Protein AF-A0AA95GDH6-F1 (afdb_monomer_lite)

InterPro domains:
  IPR011646 KAP family P-loop domain [PF07693] (97-298)
  IPR052754 NTPase KAP P-loop domain-containing protein [PTHR22674] (112-296)

Structure (mmCIF, N/CA/C/O backbone):
data_AF-A0AA95GDH6-F1
#
_entry.id   AF-A0AA95GDH6-F1
#
loop_
_atom_site.group_PDB
_atom_site.id
_atom_site.type_symbol
_atom_site.label_atom_id
_atom_site.label_alt_id
_atom_site.label_comp_id
_atom_site.label_asym_id
_atom_site.label_entity_id
_atom_site.label_seq_id
_atom_site.pdbx_PDB_ins_code
_atom_site.Cartn_x
_atom_site.Cartn_y
_atom_site.Cartn_z
_atom_site.oc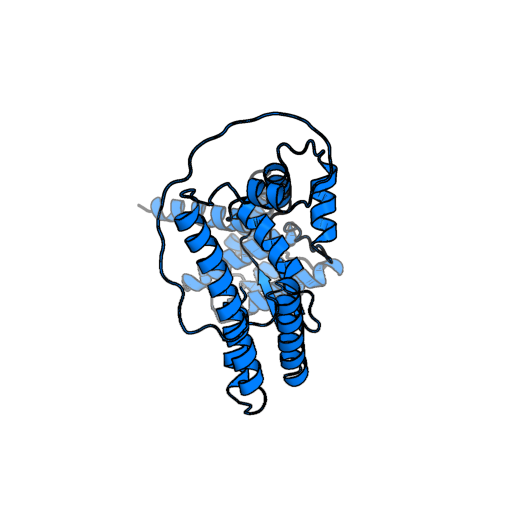cupancy
_atom_site.B_iso_or_equiv
_atom_site.auth_seq_id
_atom_site.auth_comp_id
_atom_site.auth_asym_id
_atom_site.auth_atom_id
_atom_site.pdbx_PDB_model_num
ATOM 1 N N . MET A 1 1 ? 8.049 -11.184 -15.750 1.00 60.44 1 MET A N 1
ATOM 2 C CA . MET A 1 1 ? 7.656 -9.855 -16.271 1.00 60.44 1 MET A CA 1
ATOM 3 C C . MET A 1 1 ? 7.180 -9.946 -17.717 1.00 60.44 1 MET A C 1
ATOM 5 O O . MET A 1 1 ? 5.977 -10.006 -17.902 1.00 60.44 1 MET A O 1
ATOM 9 N N . LEU A 1 2 ? 8.062 -10.060 -18.724 1.00 66.50 2 LEU A N 1
ATOM 10 C CA . LEU A 1 2 ? 7.659 -10.073 -20.148 1.00 66.50 2 LEU A CA 1
ATOM 11 C C . LEU A 1 2 ? 6.633 -11.162 -20.507 1.00 66.50 2 LEU A C 1
ATOM 13 O O . LEU A 1 2 ? 5.705 -10.895 -21.256 1.00 66.50 2 LEU A O 1
ATOM 17 N N . GLN A 1 3 ? 6.764 -12.360 -19.933 1.00 65.88 3 GLN A N 1
ATOM 18 C CA . GLN A 1 3 ? 5.794 -13.438 -20.145 1.00 65.88 3 GLN A CA 1
ATOM 19 C C . GLN A 1 3 ? 4.429 -13.133 -19.518 1.00 65.88 3 GLN A C 1
ATOM 21 O O . GLN A 1 3 ? 3.424 -13.340 -20.168 1.00 65.88 3 GLN A O 1
ATOM 26 N N . ILE A 1 4 ? 4.392 -12.567 -18.308 1.00 72.69 4 ILE A N 1
ATOM 27 C CA . ILE A 1 4 ? 3.134 -12.192 -17.635 1.00 72.69 4 ILE A CA 1
ATOM 28 C C . ILE A 1 4 ? 2.381 -11.151 -18.472 1.00 72.69 4 ILE A C 1
ATOM 30 O O . ILE A 1 4 ? 1.175 -11.256 -18.655 1.00 72.69 4 ILE A O 1
ATOM 34 N N . VAL A 1 5 ? 3.107 -10.170 -19.017 1.00 72.06 5 VAL A N 1
ATOM 35 C CA . VAL A 1 5 ? 2.538 -9.169 -19.930 1.00 72.06 5 VAL A CA 1
ATOM 36 C C . VAL A 1 5 ? 2.040 -9.830 -21.216 1.00 72.06 5 VAL A C 1
ATOM 38 O O . VAL A 1 5 ? 0.939 -9.531 -21.662 1.00 72.06 5 VAL A O 1
ATOM 41 N N . GLY A 1 6 ? 2.823 -10.745 -21.794 1.00 71.12 6 GLY A N 1
ATOM 42 C CA . GLY A 1 6 ? 2.426 -11.503 -22.980 1.00 71.12 6 GLY A CA 1
ATOM 43 C C . GLY A 1 6 ? 1.163 -12.339 -22.758 1.00 71.12 6 GLY A C 1
ATOM 44 O O . GLY A 1 6 ? 0.243 -12.262 -23.563 1.00 71.12 6 GLY A O 1
ATOM 45 N N . ASP A 1 7 ? 1.093 -13.083 -21.656 1.00 73.75 7 ASP A N 1
ATOM 46 C CA . ASP A 1 7 ? -0.035 -13.948 -21.298 1.00 73.75 7 ASP A CA 1
ATOM 47 C C . ASP A 1 7 ? -1.316 -13.131 -21.065 1.00 73.75 7 ASP A C 1
ATOM 49 O O . ASP A 1 7 ? -2.386 -13.497 -21.549 1.00 73.75 7 ASP A O 1
ATOM 53 N N . GLU A 1 8 ? -1.209 -11.984 -20.389 1.00 76.19 8 GLU A N 1
ATOM 54 C CA . GLU A 1 8 ? -2.353 -11.098 -20.151 1.00 76.19 8 GLU A CA 1
ATOM 55 C C . GLU A 1 8 ? -2.856 -10.448 -21.449 1.00 76.19 8 GLU A C 1
ATOM 57 O O . GLU A 1 8 ? -4.061 -10.337 -21.669 1.00 76.19 8 GLU A O 1
ATOM 62 N N . ILE A 1 9 ? -1.949 -10.071 -22.354 1.00 73.44 9 ILE A N 1
ATOM 63 C CA . ILE A 1 9 ? -2.319 -9.532 -23.669 1.00 73.44 9 ILE A CA 1
ATOM 64 C C . ILE A 1 9 ? -2.988 -10.602 -24.533 1.00 73.44 9 ILE A C 1
ATOM 66 O O . ILE A 1 9 ? -3.980 -10.300 -25.193 1.00 73.44 9 ILE A O 1
ATOM 70 N N . VAL A 1 10 ? -2.493 -11.844 -24.512 1.00 71.81 10 VAL A N 1
ATOM 71 C CA . VAL A 1 10 ? -3.132 -12.981 -25.199 1.00 71.81 10 VAL A CA 1
ATOM 72 C C . VAL A 1 10 ? -4.556 -13.172 -24.681 1.00 71.81 10 VAL A C 1
ATOM 74 O O . VAL A 1 10 ? -5.485 -13.216 -25.482 1.00 71.81 10 VAL A O 1
ATOM 77 N N . ARG A 1 11 ? -4.745 -13.176 -23.354 1.00 76.25 11 ARG A N 1
ATOM 78 C CA . ARG A 1 11 ? -6.068 -13.300 -22.724 1.00 76.25 11 ARG A CA 1
ATOM 79 C C . ARG A 1 11 ? -7.052 -12.227 -23.195 1.00 76.25 11 ARG A C 1
ATOM 81 O O . ARG A 1 11 ? -8.226 -12.515 -23.391 1.00 76.25 11 ARG A O 1
ATOM 88 N N . LEU A 1 12 ? -6.585 -10.992 -23.379 1.00 69.44 12 LEU A N 1
ATOM 89 C CA . LEU A 1 12 ? -7.402 -9.870 -23.862 1.00 69.44 12 LEU A CA 1
ATOM 90 C C . LEU A 1 12 ? -7.645 -9.896 -25.383 1.00 69.44 12 LEU A C 1
ATOM 92 O O . LEU A 1 12 ? -8.456 -9.124 -25.889 1.00 69.44 12 LEU A O 1
ATOM 96 N N . THR A 1 13 ? -6.936 -10.756 -26.115 1.00 67.81 13 THR A N 1
ATOM 97 C CA . THR A 1 13 ? -6.914 -10.795 -27.584 1.00 67.81 13 THR A CA 1
ATOM 98 C C . THR A 1 13 ? -7.773 -11.918 -28.179 1.00 67.81 13 THR A C 1
ATOM 100 O O . THR A 1 13 ? -8.071 -11.870 -29.375 1.00 67.81 13 THR A O 1
ATOM 103 N N . ASP A 1 14 ? -8.247 -12.875 -27.373 1.00 61.09 14 ASP A N 1
ATOM 104 C CA . ASP A 1 14 ? -9.056 -14.028 -27.824 1.00 61.09 14 ASP A CA 1
ATOM 105 C C . ASP A 1 14 ? -10.370 -13.652 -28.554 1.00 61.09 14 ASP A C 1
ATOM 107 O O . ASP A 1 14 ? -11.009 -14.504 -29.171 1.00 61.09 14 ASP A O 1
ATOM 111 N N . GLU A 1 15 ? -10.748 -12.370 -28.582 1.00 58.09 15 GLU A N 1
ATOM 112 C CA . GLU A 1 15 ? -11.927 -11.855 -29.288 1.00 58.09 15 GLU A CA 1
ATOM 113 C C . GLU A 1 15 ? -11.626 -11.212 -30.668 1.00 58.09 15 GLU A C 1
ATOM 115 O O . GLU A 1 15 ? -12.559 -10.974 -31.436 1.00 58.09 15 GLU A O 1
ATOM 120 N N . ASN A 1 16 ? -10.357 -10.967 -31.052 1.00 60.44 16 ASN A N 1
ATOM 121 C CA . ASN A 1 16 ? -10.001 -10.222 -32.278 1.00 60.44 16 ASN A CA 1
ATOM 122 C C . ASN A 1 16 ? -8.958 -10.924 -33.182 1.00 60.44 16 ASN A C 1
ATOM 124 O O . ASN A 1 16 ? -7.763 -10.987 -32.885 1.00 60.44 16 ASN A O 1
ATOM 128 N N . LYS A 1 17 ? -9.392 -11.354 -34.380 1.00 60.19 17 LYS A N 1
ATOM 129 C CA . LYS A 1 17 ? -8.557 -12.045 -35.394 1.00 60.19 17 LYS A CA 1
ATOM 130 C C . LYS A 1 17 ? -7.399 -11.215 -35.972 1.00 60.19 17 LYS A C 1
ATOM 132 O O . LYS A 1 17 ? -6.447 -11.785 -36.478 1.00 60.19 17 LYS A O 1
ATOM 137 N N . THR A 1 18 ? -7.465 -9.887 -35.921 1.00 64.06 18 THR A N 1
ATOM 138 C CA . THR A 1 18 ? -6.400 -9.010 -36.453 1.00 64.06 18 THR A CA 1
ATOM 139 C C . THR A 1 18 ? -5.238 -8.839 -35.467 1.00 64.06 18 THR A C 1
ATOM 141 O O . THR A 1 18 ? -4.113 -8.549 -35.859 1.00 64.06 18 THR A O 1
ATOM 144 N N . ILE A 1 19 ? -5.509 -9.018 -34.171 1.00 66.44 19 ILE A N 1
ATOM 145 C CA . ILE A 1 19 ? -4.556 -8.766 -33.080 1.00 66.44 19 ILE A CA 1
ATOM 146 C C . ILE A 1 19 ? -3.786 -10.052 -32.742 1.00 66.44 19 ILE A C 1
ATOM 148 O O . ILE A 1 19 ? -2.626 -10.000 -32.337 1.00 66.44 19 ILE A O 1
ATOM 152 N N . THR A 1 20 ? -4.386 -11.214 -33.004 1.00 65.31 20 THR A N 1
ATOM 153 C CA . THR A 1 20 ? -3.771 -12.540 -32.828 1.00 65.31 20 THR A CA 1
ATOM 154 C C . THR A 1 20 ? -2.470 -12.704 -33.622 1.00 65.31 20 THR A C 1
ATOM 156 O O . THR A 1 20 ? -1.498 -13.223 -33.071 1.00 65.31 20 THR A O 1
ATOM 159 N N . ASP A 1 21 ? -2.388 -12.180 -34.850 1.00 71.75 21 ASP A N 1
ATOM 160 C CA . ASP A 1 21 ? -1.155 -12.218 -35.652 1.00 71.75 21 ASP A CA 1
ATOM 161 C C . ASP A 1 21 ? -0.018 -11.418 -34.993 1.00 71.75 21 ASP A C 1
ATOM 163 O O . ASP A 1 21 ? 1.095 -11.927 -34.832 1.00 71.75 21 ASP A O 1
ATOM 167 N N . LYS A 1 22 ? -0.302 -10.203 -34.507 1.00 70.50 22 LYS A N 1
ATOM 168 C CA . LYS A 1 22 ? 0.682 -9.361 -33.801 1.00 70.50 22 LYS A CA 1
ATOM 169 C C . LYS A 1 22 ? 1.111 -9.954 -32.464 1.00 70.50 22 LYS A C 1
ATOM 171 O O . LYS A 1 22 ? 2.281 -9.881 -32.092 1.00 70.50 22 LYS A O 1
ATOM 176 N N . VAL A 1 23 ? 0.176 -10.570 -31.747 1.00 71.50 23 VAL A N 1
ATOM 177 C CA . VAL A 1 23 ? 0.454 -11.260 -30.484 1.00 71.50 23 VAL A CA 1
ATOM 178 C C . VAL A 1 23 ? 1.332 -12.491 -30.711 1.00 71.50 23 VAL A C 1
ATOM 180 O O . VAL A 1 23 ? 2.263 -12.723 -29.939 1.00 71.50 23 VAL A O 1
ATOM 183 N N . SER A 1 24 ? 1.117 -13.235 -31.801 1.00 69.81 24 SER A N 1
ATOM 184 C CA . SER A 1 24 ? 1.984 -14.356 -32.183 1.00 69.81 24 SER A CA 1
ATOM 185 C C . SER A 1 24 ? 3.415 -13.898 -32.499 1.00 69.81 24 SER A C 1
ATOM 187 O O . SER A 1 24 ? 4.390 -14.529 -32.076 1.00 69.81 24 SER A O 1
ATOM 189 N N . GLU A 1 25 ? 3.561 -12.749 -33.167 1.00 74.69 25 GLU A N 1
ATOM 190 C CA . GLU A 1 25 ? 4.860 -12.149 -33.456 1.00 74.69 25 GLU A CA 1
ATOM 191 C C . GLU A 1 25 ? 5.571 -11.693 -32.174 1.00 74.69 25 GLU A C 1
ATOM 193 O O . GLU A 1 25 ? 6.770 -11.943 -32.004 1.00 74.69 25 GLU A O 1
ATOM 198 N N . LEU A 1 26 ? 4.830 -11.091 -31.241 1.00 73.38 26 LEU A N 1
ATOM 199 C CA . LEU A 1 26 ? 5.333 -10.697 -29.929 1.00 73.38 26 LEU A CA 1
ATOM 200 C C . LEU A 1 26 ? 5.827 -11.916 -29.130 1.00 73.38 26 LEU A C 1
ATOM 202 O O . LEU A 1 26 ? 6.940 -11.896 -28.600 1.00 73.38 26 LEU A O 1
ATOM 206 N N . TRP A 1 27 ? 5.067 -13.014 -29.121 1.00 70.06 27 TRP A N 1
ATOM 207 C CA . TRP A 1 27 ? 5.456 -14.273 -28.473 1.00 70.06 27 TRP A CA 1
ATOM 208 C C . TRP A 1 27 ? 6.710 -14.897 -29.095 1.00 70.06 27 TRP A C 1
ATOM 210 O O . TRP A 1 27 ? 7.609 -15.348 -28.378 1.00 70.06 27 TRP A O 1
ATOM 220 N N . ARG A 1 28 ? 6.824 -14.874 -30.430 1.00 71.38 28 ARG A N 1
ATOM 221 C CA . ARG A 1 28 ? 8.021 -15.344 -31.144 1.00 71.38 28 ARG A CA 1
ATOM 222 C C . ARG A 1 28 ? 9.260 -14.550 -30.732 1.00 71.38 28 ARG A C 1
ATOM 224 O O . ARG A 1 28 ? 10.318 -15.139 -30.518 1.00 71.38 28 ARG A O 1
ATOM 231 N N . ARG A 1 29 ? 9.129 -13.230 -30.577 1.00 70.75 29 ARG A N 1
ATOM 232 C CA . ARG A 1 29 ? 10.222 -12.342 -30.150 1.00 70.75 29 ARG A CA 1
ATOM 233 C C . ARG A 1 29 ? 10.602 -12.559 -28.682 1.00 70.75 29 ARG A C 1
ATOM 235 O O . ARG A 1 29 ? 11.792 -12.604 -28.382 1.00 70.75 29 ARG A O 1
ATOM 242 N N . ILE A 1 30 ? 9.633 -12.778 -27.789 1.00 70.38 30 ILE A N 1
ATOM 243 C CA . ILE A 1 30 ? 9.903 -13.143 -26.385 1.00 70.38 30 ILE A CA 1
ATOM 244 C C . ILE A 1 30 ? 10.675 -14.467 -26.310 1.00 70.38 30 ILE A C 1
ATOM 246 O O . ILE A 1 30 ? 11.677 -14.555 -25.598 1.00 70.38 30 ILE A O 1
ATOM 250 N N . ASN A 1 31 ? 10.248 -15.484 -27.065 1.00 63.84 31 ASN A N 1
ATOM 251 C CA . ASN A 1 31 ? 10.937 -16.774 -27.102 1.00 63.84 31 ASN A CA 1
ATOM 252 C C . ASN A 1 31 ? 12.337 -16.667 -27.715 1.00 63.84 31 ASN A C 1
ATOM 254 O O . ASN A 1 31 ? 13.261 -17.281 -27.191 1.00 63.84 31 ASN A O 1
ATOM 258 N N . LEU A 1 32 ? 12.529 -15.858 -28.762 1.00 69.62 32 LEU A N 1
ATOM 259 C CA . LEU A 1 32 ? 13.852 -15.613 -29.344 1.00 69.62 32 LEU A CA 1
ATOM 260 C C . LEU A 1 32 ? 14.802 -14.948 -28.338 1.00 69.62 32 LEU A C 1
ATOM 262 O O . LEU A 1 32 ? 15.929 -15.405 -28.172 1.00 69.62 32 LEU A O 1
ATOM 266 N N . LEU A 1 33 ? 14.341 -13.908 -27.633 1.00 64.12 33 LEU A N 1
ATOM 267 C CA . LEU A 1 33 ? 15.130 -13.230 -26.599 1.00 64.12 33 LEU A CA 1
ATOM 268 C C . LEU A 1 33 ? 15.503 -14.183 -25.458 1.00 64.12 33 LEU A C 1
ATOM 270 O O . LEU A 1 33 ? 16.634 -14.159 -24.981 1.00 64.12 33 LEU A O 1
ATOM 274 N N . ARG A 1 34 ? 14.583 -15.066 -25.058 1.00 59.12 34 ARG A N 1
ATOM 275 C CA . ARG A 1 34 ? 14.831 -16.085 -24.033 1.00 59.12 34 ARG A CA 1
ATOM 276 C C . ARG A 1 34 ? 15.837 -17.133 -24.494 1.00 59.12 34 ARG A C 1
ATOM 278 O O . ARG A 1 34 ? 16.734 -17.476 -23.733 1.00 59.12 34 ARG A O 1
ATOM 285 N N . VAL A 1 35 ? 15.685 -17.645 -25.715 1.00 61.62 35 VAL A N 1
ATOM 286 C CA . VAL A 1 35 ? 16.632 -18.607 -26.287 1.00 61.62 35 VAL A CA 1
ATOM 287 C C . VAL A 1 35 ? 18.006 -17.969 -26.383 1.00 61.62 35 VAL A C 1
ATOM 289 O O . VAL A 1 35 ? 18.956 -18.615 -25.984 1.00 61.62 35 VAL A O 1
ATOM 292 N N . ALA A 1 36 ? 18.116 -16.702 -26.787 1.00 60.25 36 ALA A N 1
ATOM 293 C CA . ALA A 1 36 ? 19.386 -15.984 -26.811 1.00 60.25 36 ALA A CA 1
ATOM 294 C C . ALA A 1 36 ? 20.003 -15.780 -25.415 1.00 60.25 36 ALA A C 1
ATOM 296 O O . ALA A 1 36 ? 21.215 -15.900 -25.266 1.00 60.25 36 ALA A O 1
ATOM 297 N N . GLN A 1 37 ? 19.196 -15.498 -24.387 1.00 54.25 37 GLN A N 1
ATOM 298 C CA . GLN A 1 37 ? 19.669 -15.401 -23.000 1.00 54.25 37 GLN A CA 1
ATOM 299 C C . GLN A 1 37 ? 20.163 -16.755 -22.479 1.00 54.25 37 GLN A C 1
ATOM 301 O O . GLN A 1 37 ? 21.287 -16.857 -21.999 1.00 54.25 37 GLN A O 1
ATOM 306 N N . LEU A 1 38 ? 19.361 -17.809 -22.655 1.00 53.12 38 LEU A N 1
ATOM 307 C CA . LEU A 1 38 ? 19.694 -19.165 -22.218 1.00 53.12 38 LEU A CA 1
ATOM 308 C C . LEU A 1 38 ? 20.851 -19.769 -23.021 1.00 53.12 38 LEU A C 1
ATOM 310 O O . LEU A 1 38 ? 21.699 -20.446 -22.452 1.00 53.12 38 LEU A O 1
ATOM 314 N N . SER A 1 39 ? 20.916 -19.525 -24.332 1.00 50.38 39 SER A N 1
ATOM 315 C CA . SER A 1 39 ? 22.015 -19.980 -25.186 1.00 50.38 39 SER A CA 1
ATOM 316 C C . SER A 1 39 ? 23.272 -19.157 -24.954 1.00 50.38 39 SER A C 1
ATOM 318 O O . SER A 1 39 ? 24.359 -19.703 -25.057 1.00 50.38 39 SER A O 1
ATOM 320 N N . GLY A 1 40 ? 23.141 -17.869 -24.630 1.00 47.50 40 GLY A N 1
ATOM 321 C CA . GLY A 1 40 ? 24.255 -17.023 -24.220 1.00 47.50 40 GLY A CA 1
ATOM 322 C C . GLY A 1 40 ? 24.884 -17.544 -22.935 1.00 47.50 40 GLY A C 1
ATOM 323 O O . GLY A 1 40 ? 26.075 -17.820 -22.918 1.00 47.50 40 GLY A O 1
ATOM 324 N N . GLU A 1 41 ? 24.086 -17.775 -21.894 1.00 40.59 41 GLU A N 1
ATOM 325 C CA . GLU A 1 41 ? 24.571 -18.295 -20.610 1.00 40.59 41 GLU A CA 1
ATOM 326 C C . GLU A 1 41 ? 25.106 -19.731 -20.723 1.00 40.59 41 GLU A C 1
ATOM 328 O O . GLU A 1 41 ? 26.212 -20.012 -20.265 1.00 40.59 41 GLU A O 1
ATOM 333 N N . ALA A 1 42 ? 24.388 -20.637 -21.396 1.00 40.78 42 ALA A N 1
ATOM 334 C CA . ALA A 1 42 ? 24.803 -22.033 -21.521 1.00 40.78 42 ALA A CA 1
ATOM 335 C C . ALA A 1 42 ? 25.996 -22.222 -22.469 1.00 40.78 42 ALA A C 1
ATOM 337 O O . ALA A 1 42 ? 26.902 -22.987 -22.148 1.00 40.78 42 ALA A O 1
ATOM 338 N N . ALA A 1 43 ? 26.040 -21.528 -23.613 1.00 43.59 43 ALA A N 1
ATOM 339 C CA . ALA A 1 43 ? 27.186 -21.620 -24.512 1.00 43.59 43 ALA A CA 1
ATOM 340 C C . ALA A 1 43 ? 28.422 -20.985 -23.875 1.00 43.59 43 ALA A C 1
ATOM 342 O O . ALA A 1 43 ? 29.485 -21.574 -23.970 1.00 43.59 43 ALA A O 1
ATOM 343 N N . LEU A 1 44 ? 28.308 -19.860 -23.160 1.00 38.28 44 LEU A N 1
ATOM 344 C CA . LEU A 1 44 ? 29.453 -19.293 -22.443 1.00 38.28 44 LEU A CA 1
ATOM 345 C C . LEU A 1 44 ? 29.931 -20.198 -21.302 1.00 38.28 44 LEU A C 1
ATOM 347 O O . LEU A 1 44 ? 31.134 -20.369 -21.156 1.00 38.28 44 LEU A O 1
ATOM 351 N N . THR A 1 45 ? 29.054 -20.832 -20.521 1.00 42.16 45 THR A N 1
ATOM 352 C CA . THR A 1 45 ? 29.495 -21.756 -19.458 1.00 42.16 45 THR A CA 1
ATOM 353 C C . THR A 1 45 ? 30.073 -23.061 -20.012 1.00 42.16 45 THR A C 1
ATOM 355 O O . THR A 1 45 ? 31.030 -23.580 -19.446 1.00 42.16 45 THR A O 1
ATOM 358 N N . LEU A 1 46 ? 29.567 -23.564 -21.143 1.00 43.34 46 LEU A N 1
ATOM 359 C CA . LEU A 1 46 ? 30.122 -24.749 -21.806 1.00 43.34 46 LEU A CA 1
ATOM 360 C C . LEU A 1 46 ? 31.423 -24.454 -22.566 1.00 43.34 46 LEU A C 1
ATOM 362 O O . LEU A 1 46 ? 32.285 -25.324 -22.626 1.00 43.34 46 LEU A O 1
ATOM 366 N N . THR A 1 47 ? 31.589 -23.252 -23.129 1.00 46.25 47 THR A N 1
ATOM 367 C CA . THR A 1 47 ? 32.799 -22.880 -23.884 1.00 46.25 47 THR A CA 1
ATOM 368 C C . THR A 1 47 ? 33.902 -22.315 -22.994 1.00 46.25 47 THR A C 1
ATOM 370 O O . THR A 1 47 ? 35.072 -22.466 -23.327 1.00 46.25 47 THR A O 1
ATOM 373 N N . THR A 1 48 ? 33.560 -21.682 -21.865 1.00 48.41 48 THR A N 1
ATOM 374 C CA . THR A 1 48 ? 34.543 -21.045 -20.966 1.00 48.41 48 THR A CA 1
ATOM 375 C C . THR A 1 48 ? 34.707 -21.756 -19.625 1.00 48.41 48 THR A C 1
ATOM 377 O O . THR A 1 48 ? 35.662 -21.478 -18.909 1.00 48.41 48 THR A O 1
ATOM 380 N N . GLY A 1 49 ? 33.817 -22.687 -19.266 1.00 37.34 49 GLY A N 1
ATOM 381 C CA . GLY A 1 49 ? 33.898 -23.453 -18.017 1.00 37.34 49 GLY A CA 1
ATOM 382 C C . GLY A 1 49 ? 33.584 -22.655 -16.746 1.00 37.34 49 GLY A C 1
ATOM 383 O O . GLY A 1 49 ? 33.684 -23.205 -15.650 1.00 37.34 49 GLY A O 1
ATOM 384 N N . ILE A 1 50 ? 33.195 -21.377 -16.856 1.00 41.56 50 ILE A N 1
ATOM 385 C CA . ILE A 1 50 ? 32.966 -20.506 -15.699 1.00 41.56 50 ILE A CA 1
ATOM 386 C C . ILE A 1 50 ? 31.457 -20.303 -15.456 1.00 41.56 50 ILE A C 1
ATOM 388 O O . ILE A 1 50 ? 30.732 -19.906 -16.377 1.00 41.56 50 ILE A O 1
ATOM 392 N N . PRO A 1 51 ? 30.947 -20.542 -14.230 1.00 36.25 51 PRO A N 1
ATOM 393 C CA . PRO A 1 51 ? 29.557 -20.268 -13.895 1.00 36.25 51 PRO A CA 1
ATOM 394 C C . PRO A 1 51 ? 29.372 -18.753 -13.757 1.00 36.25 51 PRO A C 1
ATOM 396 O O . PRO A 1 51 ? 29.939 -18.114 -12.867 1.00 36.25 51 PRO A O 1
ATOM 399 N N . ILE A 1 52 ? 28.573 -18.153 -14.639 1.00 44.84 52 ILE A N 1
ATOM 400 C CA . ILE A 1 52 ? 28.306 -16.708 -14.644 1.00 44.84 52 ILE A CA 1
ATOM 401 C C . ILE A 1 52 ? 27.238 -16.399 -13.581 1.00 44.84 52 ILE A C 1
ATOM 403 O O . ILE A 1 52 ? 26.104 -16.053 -13.872 1.00 44.84 52 ILE A O 1
ATOM 407 N N . GLY A 1 53 ? 27.616 -16.560 -12.312 1.00 44.00 53 GLY A N 1
ATOM 408 C CA . GLY A 1 53 ? 26.876 -16.077 -11.138 1.00 44.00 53 GLY A CA 1
ATOM 409 C C . GLY A 1 53 ? 27.529 -14.859 -10.473 1.00 44.00 53 GLY A C 1
ATOM 410 O O . GLY A 1 53 ? 27.010 -14.318 -9.505 1.00 44.00 53 GLY A O 1
ATOM 411 N N . SER A 1 54 ? 28.676 -14.408 -10.981 1.00 36.84 54 SER A N 1
ATOM 412 C CA . SER A 1 54 ? 29.451 -13.288 -10.422 1.00 36.84 54 SER A CA 1
ATOM 413 C C . SER A 1 54 ? 30.236 -12.500 -11.487 1.00 36.84 54 SER A C 1
ATOM 415 O O . SER A 1 54 ? 31.014 -11.605 -11.159 1.00 36.84 54 SER A O 1
ATOM 417 N N . LEU A 1 55 ? 30.011 -12.792 -12.777 1.00 40.31 55 LEU A N 1
ATOM 418 C CA . LEU A 1 55 ? 30.871 -12.384 -13.903 1.00 40.31 55 LEU A CA 1
ATOM 419 C C . LEU A 1 55 ? 30.203 -11.459 -14.932 1.00 40.31 55 LEU A C 1
ATOM 421 O O . LEU A 1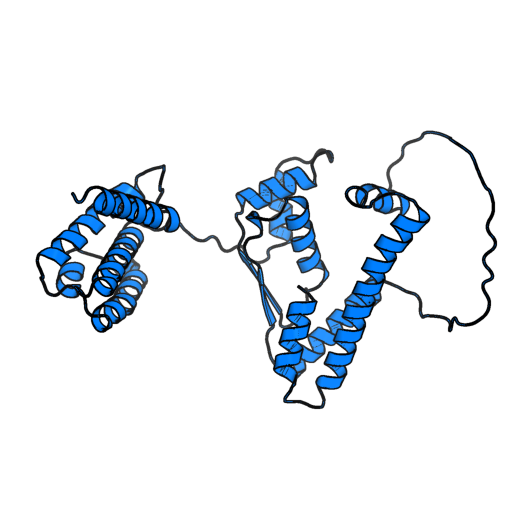 55 ? 30.795 -11.159 -15.966 1.00 40.31 55 LEU A O 1
ATOM 425 N N . GLY A 1 56 ? 29.034 -10.886 -14.626 1.00 40.91 56 GLY A N 1
ATOM 426 C CA . GLY A 1 56 ? 28.538 -9.720 -15.376 1.00 40.91 56 GLY A CA 1
ATOM 427 C C . GLY A 1 56 ? 29.536 -8.545 -15.365 1.00 40.91 56 GLY A C 1
ATOM 428 O O . GLY A 1 56 ? 29.555 -7.722 -16.276 1.00 40.91 56 GLY A O 1
ATOM 429 N N . LYS A 1 57 ? 30.441 -8.509 -14.374 1.00 38.41 57 LYS A N 1
ATOM 430 C CA . LYS A 1 57 ? 31.493 -7.491 -14.241 1.00 38.41 57 LYS A CA 1
ATOM 431 C C . LYS A 1 57 ? 32.686 -7.683 -15.191 1.00 38.41 57 LYS A C 1
ATOM 433 O O . LYS A 1 57 ? 33.379 -6.709 -15.467 1.00 38.41 57 LYS A O 1
ATOM 438 N N . THR A 1 58 ? 32.945 -8.886 -15.708 1.00 36.75 58 THR A N 1
ATOM 439 C CA . THR A 1 58 ? 34.121 -9.154 -16.565 1.00 36.75 58 THR A CA 1
ATOM 440 C C . THR A 1 58 ? 33.788 -9.142 -18.054 1.00 36.75 58 THR A C 1
ATOM 442 O O . THR A 1 58 ? 34.591 -8.649 -18.841 1.00 36.75 58 THR A O 1
ATOM 445 N N . VAL A 1 59 ? 32.584 -9.560 -18.456 1.00 39.91 59 VAL A N 1
ATOM 446 C CA . VAL A 1 59 ? 32.146 -9.478 -19.865 1.00 39.91 59 VAL A CA 1
ATOM 447 C C . VAL A 1 59 ? 31.952 -8.020 -20.307 1.00 39.91 59 VAL A C 1
ATOM 449 O O . VAL A 1 59 ? 32.396 -7.647 -21.391 1.00 39.91 59 VAL A O 1
ATOM 452 N N . CYS A 1 60 ? 31.434 -7.148 -19.431 1.00 36.31 60 CYS A N 1
ATOM 453 C CA . CYS A 1 60 ? 31.429 -5.695 -19.666 1.00 36.31 60 CYS A CA 1
ATOM 454 C C . CYS A 1 60 ? 32.840 -5.099 -19.823 1.00 36.31 60 CYS A C 1
ATOM 456 O O . CYS A 1 60 ? 33.002 -4.065 -20.469 1.00 36.31 60 CYS A O 1
ATOM 458 N N . LYS A 1 61 ? 33.867 -5.750 -19.261 1.00 33.34 61 LYS A N 1
ATOM 459 C CA . LYS A 1 61 ? 35.267 -5.321 -19.364 1.00 33.34 61 LYS A CA 1
ATOM 460 C C . LYS A 1 61 ? 35.895 -5.715 -20.708 1.00 33.34 61 LYS A C 1
ATOM 462 O O . LYS A 1 61 ? 36.725 -4.976 -21.220 1.00 33.34 61 LYS A O 1
ATOM 467 N N . LEU A 1 62 ? 35.459 -6.829 -21.304 1.00 35.88 62 LEU A N 1
ATOM 468 C CA . LEU A 1 62 ? 35.899 -7.281 -22.633 1.00 35.88 62 LEU A CA 1
ATOM 469 C C . LEU A 1 62 ? 35.149 -6.597 -23.788 1.00 35.88 62 LEU A C 1
ATOM 471 O O . LEU A 1 62 ? 35.712 -6.440 -24.866 1.00 35.88 62 LEU A O 1
ATOM 475 N N . ALA A 1 63 ? 33.912 -6.138 -23.565 1.00 37.34 63 ALA A N 1
ATOM 476 C CA . ALA A 1 63 ? 33.104 -5.443 -24.574 1.00 37.34 63 ALA A CA 1
ATOM 477 C C . ALA A 1 63 ? 33.448 -3.944 -24.766 1.00 37.34 63 ALA A C 1
ATOM 479 O O . ALA A 1 63 ? 32.779 -3.259 -25.537 1.00 37.34 63 ALA A O 1
ATOM 480 N N . GLY A 1 64 ? 34.488 -3.422 -24.100 1.00 32.59 64 GLY A N 1
ATOM 481 C CA . GLY A 1 64 ? 35.068 -2.110 -24.426 1.00 32.59 64 GLY A CA 1
ATOM 482 C C . GLY A 1 64 ? 34.225 -0.879 -24.061 1.00 32.59 64 GLY A C 1
ATOM 483 O O . GLY A 1 64 ? 34.353 0.154 -24.710 1.00 32.59 64 GLY A O 1
ATOM 484 N N . TRP A 1 65 ? 33.371 -0.950 -23.033 1.00 31.33 65 TRP A N 1
ATOM 485 C CA . TRP A 1 65 ? 32.541 0.187 -22.584 1.00 31.33 65 TRP A CA 1
ATOM 486 C C . TRP A 1 65 ? 33.144 1.038 -21.449 1.00 31.33 65 TRP A C 1
ATOM 488 O O . TRP A 1 65 ? 32.484 1.946 -20.953 1.00 31.33 65 TRP A O 1
ATOM 498 N N . PHE A 1 66 ? 34.407 0.814 -21.072 1.00 25.41 66 PHE A N 1
ATOM 499 C CA . PHE A 1 66 ? 35.158 1.694 -20.170 1.00 25.41 66 PHE A CA 1
ATOM 500 C C . PHE A 1 66 ? 36.506 2.065 -20.794 1.00 25.41 66 PHE A C 1
ATOM 502 O O . PHE A 1 66 ? 37.407 1.236 -20.888 1.00 25.41 66 PHE A O 1
ATOM 509 N N . THR A 1 67 ? 36.653 3.321 -21.208 1.00 30.88 67 THR A N 1
ATOM 510 C CA . THR A 1 67 ? 37.957 3.931 -21.481 1.00 30.88 67 THR A CA 1
ATOM 511 C C . THR A 1 67 ? 38.532 4.454 -20.170 1.00 30.88 67 THR A C 1
ATOM 513 O O . THR A 1 67 ? 38.029 5.457 -19.675 1.00 30.88 67 THR A O 1
ATOM 516 N N . SER A 1 68 ? 39.556 3.786 -19.638 1.00 26.73 68 SER A N 1
ATOM 517 C CA . SER A 1 68 ? 40.590 4.370 -18.771 1.00 26.73 68 SER A CA 1
ATOM 518 C C . SER A 1 68 ? 41.799 3.433 -18.741 1.00 26.73 68 SER A C 1
ATOM 520 O O . SER A 1 68 ? 41.639 2.236 -18.506 1.00 26.73 68 SER A O 1
ATOM 522 N N . ASP A 1 69 ? 42.976 4.003 -19.003 1.00 31.66 69 ASP A N 1
ATOM 523 C CA . ASP A 1 69 ? 44.305 3.397 -18.885 1.00 31.66 69 ASP A CA 1
ATOM 524 C C . ASP A 1 69 ? 44.473 2.576 -17.596 1.00 31.66 69 ASP A C 1
ATOM 526 O O . ASP A 1 69 ? 44.226 3.101 -16.514 1.00 31.66 69 ASP A O 1
ATOM 530 N N . ASP A 1 70 ? 44.968 1.336 -17.704 1.00 24.88 70 ASP A N 1
ATOM 531 C CA . ASP A 1 70 ? 46.217 0.970 -17.022 1.00 24.88 70 ASP A CA 1
ATOM 532 C C . ASP A 1 70 ? 46.810 -0.368 -17.502 1.00 24.88 70 ASP A C 1
ATOM 534 O O . ASP A 1 70 ? 46.107 -1.290 -17.921 1.00 24.88 70 ASP A O 1
ATOM 538 N N . LYS A 1 71 ? 48.143 -0.449 -17.447 1.00 30.39 71 LYS A N 1
ATOM 539 C CA . LYS A 1 71 ? 48.993 -1.556 -17.918 1.00 30.39 71 LYS A CA 1
ATOM 540 C C . LYS A 1 71 ? 49.066 -2.731 -16.938 1.00 30.39 71 LYS A C 1
ATOM 542 O O . LYS A 1 71 ? 49.159 -2.523 -15.734 1.00 30.39 71 LYS A O 1
ATOM 547 N N . SER A 1 72 ? 49.218 -3.936 -17.503 1.00 22.78 72 SER A N 1
ATOM 548 C CA . SER A 1 72 ? 49.904 -5.168 -17.017 1.00 22.78 72 SER A CA 1
ATOM 549 C C . SER A 1 72 ? 49.057 -6.387 -17.416 1.00 22.78 72 SER A C 1
ATOM 551 O O . SER A 1 72 ? 47.841 -6.286 -17.456 1.00 22.78 72 SER A O 1
ATOM 553 N N . SER A 1 73 ? 49.536 -7.581 -17.747 1.00 24.41 73 SER A N 1
ATOM 554 C CA . SER A 1 73 ? 50.833 -8.195 -18.059 1.00 24.41 73 SER A CA 1
ATOM 555 C C . SER A 1 73 ? 50.496 -9.644 -18.478 1.00 24.41 73 SER A C 1
ATOM 557 O O . SER A 1 73 ? 49.520 -10.195 -17.975 1.00 24.41 73 SER A O 1
ATOM 559 N N . ASN A 1 74 ? 51.277 -10.217 -19.398 1.00 24.12 74 ASN A N 1
ATOM 560 C CA . ASN A 1 74 ? 51.205 -11.580 -19.958 1.00 24.12 74 ASN A CA 1
ATOM 561 C C . ASN A 1 74 ? 50.757 -12.712 -19.013 1.00 24.12 74 ASN A C 1
ATOM 563 O O . ASN A 1 74 ? 51.273 -12.801 -17.906 1.00 24.12 74 ASN A O 1
ATOM 567 N N . GLU A 1 75 ? 50.008 -13.680 -19.560 1.00 24.16 75 GLU A N 1
ATOM 568 C CA . GLU A 1 75 ? 50.321 -15.114 -19.432 1.00 24.16 75 GLU A CA 1
ATOM 569 C C . GLU A 1 75 ? 49.687 -15.931 -20.578 1.00 24.16 75 GLU A C 1
ATOM 571 O O . GLU A 1 75 ? 48.615 -15.608 -21.088 1.00 24.16 75 GLU A O 1
ATOM 576 N N . SER A 1 76 ? 50.445 -16.920 -21.044 1.00 23.47 76 SER A N 1
ATOM 577 C CA . SER A 1 76 ? 50.312 -17.718 -22.271 1.00 23.47 76 SER A CA 1
ATOM 578 C C . SER A 1 76 ? 49.699 -19.110 -22.029 1.00 23.47 76 SER A C 1
ATOM 580 O O . SER A 1 76 ? 49.508 -19.485 -20.879 1.00 23.47 76 SER A O 1
ATOM 582 N N . SER A 1 77 ? 49.563 -19.895 -23.117 1.00 23.97 77 SER A N 1
ATOM 583 C CA . SER A 1 77 ? 49.355 -21.368 -23.215 1.00 23.97 77 SER A CA 1
ATOM 584 C C . SER A 1 77 ? 47.914 -21.862 -22.973 1.00 23.97 77 SER A C 1
ATOM 586 O O . SER A 1 77 ? 47.250 -21.382 -22.068 1.00 23.97 77 SER A O 1
ATOM 588 N N . ASP A 1 78 ? 47.297 -22.765 -23.741 1.00 23.30 78 ASP A N 1
ATOM 589 C CA . ASP A 1 78 ? 47.737 -23.658 -24.816 1.00 23.30 78 ASP A CA 1
ATOM 590 C C . ASP A 1 78 ? 46.575 -23.914 -25.791 1.00 23.30 78 ASP A C 1
ATOM 592 O O . ASP A 1 78 ? 45.406 -23.992 -25.410 1.00 23.30 78 ASP A O 1
ATOM 596 N N . THR A 1 79 ? 46.921 -24.059 -27.065 1.00 28.62 79 THR A N 1
ATOM 597 C CA . THR A 1 79 ? 46.065 -24.570 -28.135 1.00 28.62 79 THR A CA 1
ATOM 598 C C . THR A 1 79 ? 46.186 -26.088 -28.186 1.00 28.62 79 THR A C 1
ATOM 600 O O . THR A 1 79 ? 47.282 -26.568 -28.463 1.00 28.62 79 THR A O 1
ATOM 603 N N . ASP A 1 80 ? 45.086 -26.832 -28.038 1.00 22.77 80 ASP A N 1
ATOM 604 C CA . ASP A 1 80 ? 44.989 -28.114 -28.738 1.00 22.77 80 ASP A CA 1
ATOM 605 C C . ASP A 1 80 ? 43.553 -28.549 -29.071 1.00 22.77 80 ASP A C 1
ATOM 607 O O . ASP A 1 80 ? 42.654 -28.530 -28.235 1.00 22.77 80 ASP A O 1
ATOM 611 N N . SER A 1 81 ? 43.411 -28.922 -30.346 1.00 26.16 81 SER A N 1
ATOM 612 C CA . SER A 1 81 ? 42.416 -29.765 -31.023 1.00 26.16 81 SER A CA 1
ATOM 613 C C . SER A 1 81 ? 40.939 -29.755 -30.588 1.00 26.16 81 SER A C 1
ATOM 615 O O . SER A 1 81 ? 40.603 -30.146 -29.477 1.00 26.16 81 SER A O 1
ATOM 617 N N . LEU A 1 82 ? 40.040 -29.511 -31.552 1.00 23.59 82 LEU A N 1
ATOM 618 C CA . LEU A 1 82 ? 39.055 -30.508 -32.019 1.00 23.59 82 LEU A CA 1
ATOM 619 C C . LEU A 1 82 ? 38.246 -29.935 -33.195 1.00 23.59 82 LEU A C 1
ATOM 621 O O . LEU A 1 82 ? 37.363 -29.093 -33.037 1.00 23.59 82 LEU A O 1
ATOM 625 N N . GLU A 1 83 ? 38.571 -30.413 -34.395 1.00 30.20 83 GLU A N 1
ATOM 626 C CA . GLU A 1 83 ? 37.792 -30.202 -35.612 1.00 30.20 83 GLU A CA 1
ATOM 627 C C . GLU A 1 83 ? 36.409 -30.851 -35.463 1.00 30.20 83 GLU A C 1
ATOM 629 O O . GLU A 1 83 ? 36.281 -32.074 -35.404 1.00 30.20 83 GLU A O 1
ATOM 634 N N . LEU A 1 84 ? 35.355 -30.036 -35.446 1.00 26.61 84 LEU A N 1
ATOM 635 C CA . LEU A 1 84 ? 33.985 -30.500 -35.641 1.00 26.61 84 LEU A CA 1
ATOM 636 C C . LEU A 1 84 ? 33.420 -29.842 -36.897 1.00 26.61 84 LEU A C 1
ATOM 638 O O . LEU A 1 84 ? 33.175 -28.639 -36.962 1.00 26.61 84 LEU A O 1
ATOM 642 N N . SER A 1 85 ? 33.280 -30.697 -37.907 1.00 29.31 85 SER A N 1
ATOM 643 C CA . SER A 1 85 ? 32.803 -30.430 -39.258 1.00 29.31 85 SER A CA 1
ATOM 644 C C . SER A 1 85 ? 31.549 -29.553 -39.277 1.00 29.31 85 SER A C 1
ATOM 646 O O . SER A 1 85 ? 30.458 -29.975 -38.900 1.00 29.31 85 SER A O 1
ATOM 648 N N . THR A 1 86 ? 31.701 -28.335 -39.787 1.00 34.44 86 THR A N 1
ATOM 649 C CA . THR A 1 86 ? 30.610 -27.447 -40.174 1.00 34.44 86 THR A CA 1
ATOM 650 C C . THR A 1 86 ? 30.263 -27.717 -41.632 1.00 34.44 86 THR A C 1
ATOM 652 O O . THR A 1 86 ? 30.975 -27.317 -42.548 1.00 34.44 86 THR A O 1
ATOM 655 N N . SER A 1 87 ? 29.164 -28.421 -41.892 1.00 33.53 87 SER A N 1
ATOM 656 C CA . SER A 1 87 ? 28.615 -28.500 -43.248 1.00 33.53 87 SER A CA 1
ATOM 657 C C . SER A 1 87 ? 27.114 -28.739 -43.224 1.00 33.53 87 SER A C 1
ATOM 659 O O . SER A 1 87 ? 26.645 -29.847 -42.999 1.00 33.53 87 SER A O 1
ATOM 661 N N . GLY A 1 88 ? 26.384 -27.666 -43.530 1.00 38.53 88 GLY A N 1
ATOM 662 C CA . GLY A 1 88 ? 25.036 -27.743 -44.080 1.00 38.53 88 GLY A CA 1
ATOM 663 C C . GLY A 1 88 ? 23.918 -27.458 -43.090 1.00 38.53 88 GLY A C 1
ATOM 664 O O . GLY A 1 88 ? 23.316 -28.395 -42.592 1.00 38.53 88 GLY A O 1
ATOM 665 N N . LEU A 1 89 ? 23.621 -26.168 -42.867 1.00 35.75 89 LEU A N 1
ATOM 666 C CA . LEU A 1 89 ? 22.272 -25.579 -42.705 1.00 35.75 89 LEU A CA 1
ATOM 667 C C . LEU A 1 89 ? 22.353 -24.251 -41.941 1.00 35.75 89 LEU A C 1
ATOM 669 O O . LEU A 1 89 ? 21.889 -24.141 -40.814 1.00 35.75 89 LEU A O 1
ATOM 673 N N . LEU A 1 90 ? 22.911 -23.210 -42.558 1.00 36.47 90 LEU A N 1
ATOM 674 C CA . LEU A 1 90 ? 22.734 -21.848 -42.055 1.00 36.47 90 LEU A CA 1
ATOM 675 C C . LEU A 1 90 ? 22.373 -20.938 -43.228 1.00 36.47 90 LEU A C 1
ATOM 677 O O . LEU A 1 90 ? 23.220 -20.544 -44.026 1.00 36.47 90 LEU A O 1
ATOM 681 N N . LYS A 1 91 ? 21.076 -20.624 -43.336 1.00 35.06 91 LYS A N 1
ATOM 682 C CA . LYS A 1 91 ? 20.628 -19.400 -44.010 1.00 35.06 91 LYS A CA 1
ATOM 683 C C . LYS A 1 91 ? 21.307 -18.215 -43.306 1.00 35.06 91 LYS A C 1
ATOM 685 O O . LYS A 1 91 ? 21.388 -18.245 -42.077 1.00 35.06 91 LYS A O 1
ATOM 690 N N . PRO A 1 92 ? 21.771 -17.187 -44.034 1.00 36.53 92 PRO A N 1
ATOM 691 C CA . PRO A 1 92 ? 22.397 -16.028 -43.416 1.00 36.53 92 PRO A CA 1
ATOM 692 C C . PRO A 1 92 ? 21.340 -15.306 -42.573 1.00 36.53 92 PRO A C 1
ATOM 694 O O . PRO A 1 92 ? 20.391 -14.736 -43.105 1.00 36.53 92 PRO A O 1
ATOM 697 N N . SER A 1 93 ? 21.462 -15.417 -41.251 1.00 38.56 93 SER A N 1
ATOM 698 C CA . SER A 1 93 ? 20.634 -14.682 -40.300 1.00 38.56 93 SER A CA 1
ATOM 699 C C . SER A 1 93 ? 21.002 -13.206 -40.378 1.00 38.56 93 SER A C 1
ATOM 701 O O . SER A 1 93 ? 22.183 -12.859 -40.353 1.00 38.56 93 SER A O 1
ATOM 703 N N . GLU A 1 94 ? 19.984 -12.353 -40.452 1.00 44.31 94 GLU A N 1
ATOM 704 C CA . GLU A 1 94 ? 20.076 -10.901 -40.294 1.00 44.31 94 GLU A CA 1
ATOM 705 C C . GLU A 1 94 ? 20.971 -10.523 -39.097 1.00 44.31 94 GLU A C 1
ATOM 707 O O . GLU A 1 94 ? 21.033 -11.282 -38.119 1.00 44.31 94 GLU A O 1
ATOM 712 N N . PRO A 1 95 ? 21.679 -9.376 -39.151 1.00 42.59 95 PRO A N 1
ATOM 713 C CA . PRO A 1 95 ? 22.618 -8.982 -38.109 1.00 42.59 95 PRO A CA 1
ATOM 714 C C . PRO A 1 95 ? 21.900 -8.923 -36.760 1.00 42.59 95 PRO A C 1
ATOM 716 O O . PRO A 1 95 ? 21.002 -8.109 -36.536 1.00 42.59 95 PRO A O 1
ATOM 719 N N . PHE A 1 96 ? 22.298 -9.820 -35.860 1.00 46.50 96 PHE A N 1
ATOM 720 C CA . PHE A 1 96 ? 21.717 -9.991 -34.537 1.00 46.50 96 PHE A CA 1
ATOM 721 C C . PHE A 1 96 ? 22.072 -8.791 -33.647 1.00 46.50 96 PHE A C 1
ATOM 723 O O . PHE A 1 96 ? 23.034 -8.809 -32.884 1.00 46.50 96 PHE A O 1
ATOM 730 N N . SER A 1 97 ? 21.316 -7.703 -33.781 1.00 60.47 97 SER A N 1
ATOM 731 C CA . SER A 1 97 ? 21.433 -6.527 -32.922 1.00 60.47 97 SER A CA 1
ATOM 732 C C . SER A 1 97 ? 20.378 -6.602 -31.822 1.00 60.47 97 SER A C 1
ATOM 734 O O . SER A 1 97 ? 19.173 -6.525 -32.084 1.00 60.47 97 SER A O 1
ATOM 736 N N . MET A 1 98 ? 20.827 -6.768 -30.577 1.00 62.88 98 MET A N 1
ATOM 737 C CA . MET A 1 98 ? 19.953 -6.804 -29.398 1.00 62.88 98 MET A CA 1
ATOM 738 C C . MET A 1 98 ? 19.127 -5.514 -29.228 1.00 62.88 98 MET A C 1
ATOM 740 O O . MET A 1 98 ? 17.920 -5.619 -29.000 1.00 62.88 98 MET A O 1
ATOM 744 N N . PRO A 1 99 ? 19.692 -4.301 -29.420 1.00 71.50 99 PRO A N 1
ATOM 745 C CA . PRO A 1 99 ? 18.907 -3.066 -29.393 1.00 71.50 99 PRO A CA 1
ATOM 746 C C . PRO A 1 99 ? 17.772 -3.024 -30.425 1.00 71.50 99 PRO A C 1
ATOM 748 O O . PRO A 1 99 ? 16.670 -2.585 -30.102 1.00 71.50 99 PRO A O 1
ATOM 751 N N . ALA A 1 100 ? 18.010 -3.517 -31.645 1.00 73.38 100 ALA A N 1
ATOM 752 C CA . ALA A 1 100 ? 16.998 -3.524 -32.703 1.00 73.38 100 ALA A CA 1
ATOM 753 C C . ALA A 1 100 ? 15.815 -4.446 -32.361 1.00 73.38 100 ALA A C 1
ATOM 755 O O . ALA A 1 100 ? 14.659 -4.090 -32.586 1.00 73.38 100 ALA A O 1
ATOM 756 N N . HIS A 1 101 ? 16.087 -5.602 -31.747 1.00 70.06 101 HIS A N 1
ATOM 757 C CA . HIS A 1 101 ? 15.041 -6.517 -31.287 1.00 70.06 101 HIS A CA 1
ATOM 758 C C . HIS A 1 101 ? 14.208 -5.936 -30.143 1.00 70.06 101 HIS A C 1
ATOM 760 O O . HIS A 1 101 ? 12.989 -6.111 -30.137 1.00 70.06 101 HIS A O 1
ATOM 766 N N . ILE A 1 102 ? 14.842 -5.227 -29.203 1.00 70.81 102 ILE A N 1
ATOM 767 C CA . ILE A 1 102 ? 14.139 -4.541 -28.110 1.00 70.81 102 ILE A CA 1
ATOM 768 C C . ILE A 1 102 ? 13.234 -3.443 -28.671 1.00 70.81 102 ILE A C 1
ATOM 770 O O . ILE A 1 102 ? 12.081 -3.342 -28.257 1.00 70.81 102 ILE A O 1
ATOM 774 N N . GLN A 1 103 ? 13.718 -2.652 -29.632 1.00 76.88 103 GLN A N 1
ATOM 775 C CA . GLN A 1 103 ? 12.904 -1.601 -30.237 1.00 76.88 103 GLN A CA 1
ATOM 776 C C . GLN A 1 103 ? 11.712 -2.180 -31.002 1.00 76.88 103 GLN A C 1
ATOM 778 O O . GLN A 1 103 ? 10.580 -1.784 -30.756 1.00 76.88 103 GLN A O 1
ATOM 783 N N . ALA A 1 104 ? 11.931 -3.200 -31.828 1.00 78.50 104 ALA A N 1
ATOM 784 C CA . ALA A 1 104 ? 10.841 -3.829 -32.563 1.00 78.50 104 ALA A CA 1
ATOM 785 C C . ALA A 1 104 ? 9.818 -4.524 -31.640 1.00 78.50 104 ALA A C 1
ATOM 787 O O . ALA A 1 104 ? 8.625 -4.554 -31.944 1.00 78.50 104 ALA A O 1
ATOM 788 N N . PHE A 1 105 ? 10.255 -5.062 -30.493 1.00 79.44 105 PHE A N 1
ATOM 789 C CA . PHE A 1 105 ? 9.344 -5.550 -29.453 1.00 79.44 105 PHE A CA 1
ATOM 790 C C . PHE A 1 105 ? 8.469 -4.418 -28.896 1.00 79.44 105 PHE A C 1
ATOM 792 O O . PHE A 1 105 ? 7.255 -4.588 -28.800 1.00 79.44 105 PHE A O 1
ATOM 799 N N . ARG A 1 106 ? 9.067 -3.264 -28.571 1.00 79.38 106 ARG A N 1
ATOM 800 C CA . ARG A 1 106 ? 8.336 -2.085 -28.085 1.00 79.38 106 ARG A CA 1
ATOM 801 C C . ARG A 1 106 ? 7.314 -1.600 -29.104 1.00 79.38 106 ARG A C 1
ATOM 803 O O . ARG A 1 106 ? 6.164 -1.419 -28.731 1.00 79.38 106 ARG A O 1
ATOM 810 N N . ASP A 1 107 ? 7.706 -1.471 -30.368 1.00 84.19 107 ASP A N 1
ATOM 811 C CA . ASP A 1 107 ? 6.823 -0.992 -31.437 1.00 84.19 107 ASP A CA 1
ATOM 812 C C . ASP A 1 107 ? 5.624 -1.938 -31.635 1.00 84.19 107 ASP A C 1
ATOM 814 O O . ASP A 1 107 ? 4.482 -1.501 -31.782 1.00 84.19 107 ASP A O 1
ATOM 818 N N . THR A 1 108 ? 5.865 -3.254 -31.567 1.00 83.00 108 THR A N 1
ATOM 819 C CA . THR A 1 108 ? 4.800 -4.269 -31.647 1.00 83.00 108 THR A CA 1
ATOM 820 C C . THR A 1 108 ? 3.839 -4.147 -30.466 1.00 83.00 108 THR A C 1
ATOM 822 O O . THR A 1 108 ? 2.621 -4.163 -30.643 1.00 83.00 108 THR A O 1
ATOM 825 N N . LEU A 1 109 ? 4.385 -4.010 -29.256 1.00 81.88 109 LEU A N 1
ATOM 826 C CA . LEU A 1 109 ? 3.606 -3.890 -28.031 1.00 81.88 109 LEU A CA 1
ATOM 827 C C . LEU A 1 109 ? 2.789 -2.588 -28.006 1.00 81.88 109 LEU A C 1
ATOM 829 O O . LEU A 1 109 ? 1.607 -2.626 -27.678 1.00 81.88 109 LEU A O 1
ATOM 833 N N . GLU A 1 110 ? 3.369 -1.459 -28.419 1.00 86.12 110 GLU A N 1
ATOM 834 C CA . GLU A 1 110 ? 2.651 -0.188 -28.578 1.00 86.12 110 GLU A CA 1
ATOM 835 C C . GLU A 1 110 ? 1.502 -0.304 -29.577 1.00 86.12 110 GLU A C 1
ATOM 837 O O . GLU A 1 110 ? 0.386 0.113 -29.267 1.00 86.12 110 GLU A O 1
ATOM 842 N N . GLY A 1 111 ? 1.746 -0.921 -30.738 1.00 86.00 111 GLY A N 1
ATOM 843 C CA . GLY A 1 111 ? 0.718 -1.122 -31.756 1.00 86.00 111 GLY A CA 1
ATOM 844 C C . GLY A 1 111 ? -0.459 -1.960 -31.251 1.00 86.00 111 GLY A C 1
ATOM 845 O O . GLY A 1 111 ? -1.609 -1.634 -31.538 1.00 86.00 111 GLY A O 1
ATOM 846 N N . ILE A 1 112 ? -0.192 -3.002 -30.456 1.00 84.44 112 ILE A N 1
ATOM 847 C CA . ILE A 1 112 ? -1.242 -3.816 -29.827 1.00 84.44 112 ILE A CA 1
ATOM 848 C C . ILE A 1 112 ? -2.045 -2.983 -28.818 1.00 84.44 112 ILE A C 1
ATOM 850 O O . ILE A 1 112 ? -3.276 -2.991 -28.851 1.00 84.44 112 ILE A O 1
ATOM 854 N N . LEU A 1 113 ? -1.371 -2.239 -27.934 1.00 86.06 113 LEU A N 1
ATOM 855 C CA . LEU A 1 113 ? -2.038 -1.408 -26.923 1.00 86.06 113 LEU A CA 1
ATOM 856 C C . LEU A 1 113 ? -2.870 -0.282 -27.555 1.00 86.06 113 LEU A C 1
ATOM 858 O O . LEU A 1 113 ? -3.935 0.070 -27.041 1.00 86.06 113 LEU A O 1
ATOM 862 N N . GLU A 1 114 ? -2.403 0.284 -28.667 1.00 88.50 114 GLU A N 1
ATOM 863 C CA . GLU A 1 114 ? -3.122 1.312 -29.414 1.00 88.50 114 GLU A CA 1
ATOM 864 C C . GLU A 1 114 ? -4.377 0.766 -30.101 1.00 88.50 114 GLU A C 1
ATOM 866 O O . GLU A 1 114 ? -5.441 1.376 -29.976 1.00 88.50 114 GLU A O 1
ATOM 871 N N . GLU A 1 115 ? -4.289 -0.397 -30.749 1.00 86.44 115 GLU A N 1
ATOM 872 C CA . GLU A 1 115 ? -5.439 -1.047 -31.392 1.00 86.44 115 GLU A CA 1
ATOM 873 C C . GLU A 1 115 ? -6.497 -1.493 -30.385 1.00 86.44 115 GLU A C 1
ATOM 875 O O . GLU A 1 115 ? -7.690 -1.275 -30.604 1.00 86.44 115 GLU A O 1
ATOM 880 N N . LEU A 1 116 ? -6.064 -2.042 -29.249 1.00 83.88 116 LEU A N 1
ATOM 881 C CA . LEU A 1 116 ? -6.949 -2.407 -28.144 1.00 83.88 116 LEU A CA 1
ATOM 882 C C . LEU A 1 116 ? -7.496 -1.180 -27.395 1.00 83.88 116 LEU A C 1
ATOM 884 O O . LEU A 1 116 ? -8.448 -1.305 -26.628 1.00 83.88 116 LEU A O 1
ATOM 888 N N . LYS A 1 117 ? -6.916 0.013 -27.603 1.00 86.94 117 LYS A N 1
ATOM 889 C CA . LYS A 1 117 ? -7.226 1.257 -26.873 1.00 86.94 117 LYS A CA 1
ATOM 890 C C . LYS A 1 117 ? -7.154 1.105 -25.348 1.00 86.94 117 LYS A C 1
ATOM 892 O O . LYS A 1 117 ? -7.835 1.828 -24.622 1.00 86.94 117 LYS A O 1
ATOM 897 N N . ILE A 1 118 ? -6.298 0.210 -24.866 1.00 85.88 118 ILE A N 1
ATOM 898 C CA . ILE A 1 118 ? -6.092 -0.048 -23.438 1.00 85.88 118 ILE A CA 1
ATOM 899 C C . ILE A 1 118 ? -4.814 0.626 -22.934 1.00 85.88 118 ILE A C 1
ATOM 901 O O . ILE A 1 118 ? -3.936 1.002 -23.713 1.00 85.88 118 ILE A O 1
ATOM 905 N N . THR A 1 119 ? -4.717 0.764 -21.613 1.00 88.38 119 THR A N 1
ATOM 906 C CA . THR A 1 119 ? -3.499 1.194 -20.920 1.00 88.38 119 THR A CA 1
ATOM 907 C C . THR A 1 119 ? -2.975 0.029 -20.091 1.00 88.38 119 THR A C 1
ATOM 909 O O . THR A 1 119 ? -3.692 -0.495 -19.240 1.00 88.38 119 THR A O 1
ATOM 912 N N . LEU A 1 120 ? -1.724 -0.364 -20.318 1.00 86.25 120 LEU A N 1
ATOM 913 C CA . LEU A 1 120 ? -1.054 -1.422 -19.570 1.00 86.25 120 LEU A CA 1
ATOM 914 C C . LEU A 1 120 ? -0.523 -0.872 -18.242 1.00 86.25 120 LEU A C 1
ATOM 916 O O . LEU A 1 120 ? 0.428 -0.095 -18.233 1.00 86.25 120 LEU A O 1
ATOM 920 N N . VAL A 1 121 ? -1.109 -1.287 -17.120 1.00 89.06 121 VAL A N 1
ATOM 921 C CA . VAL A 1 121 ? -0.623 -0.919 -15.781 1.00 89.06 121 VAL A CA 1
ATOM 922 C C . VAL A 1 121 ? 0.042 -2.127 -15.134 1.00 89.06 121 VAL A C 1
ATOM 924 O O . VAL A 1 121 ? -0.599 -3.157 -14.940 1.00 89.06 121 VAL A O 1
ATOM 927 N N . ILE A 1 122 ? 1.325 -2.005 -14.796 1.00 86.50 122 ILE A N 1
ATOM 928 C CA . ILE A 1 122 ? 2.113 -3.079 -14.185 1.00 86.50 122 ILE A CA 1
ATOM 929 C C . ILE A 1 122 ? 2.436 -2.702 -12.741 1.00 86.50 122 ILE A C 1
ATOM 931 O O . ILE A 1 122 ? 3.145 -1.727 -12.488 1.00 86.50 122 ILE A O 1
ATOM 935 N N . PHE A 1 123 ? 1.923 -3.497 -11.801 1.00 88.88 123 PHE A N 1
ATOM 936 C CA . PHE A 1 123 ? 2.227 -3.384 -10.377 1.00 88.88 123 PHE A CA 1
ATOM 937 C C . PHE A 1 123 ? 3.428 -4.262 -10.026 1.00 88.88 123 PHE A C 1
ATOM 939 O O . PHE A 1 123 ? 3.446 -5.455 -10.331 1.00 88.88 123 PHE A O 1
ATOM 946 N N . VAL A 1 124 ? 4.425 -3.664 -9.384 1.00 87.00 124 VAL A N 1
ATOM 947 C CA . VAL A 1 124 ? 5.633 -4.333 -8.896 1.00 87.00 124 VAL A CA 1
ATOM 948 C C . VAL A 1 124 ? 5.694 -4.117 -7.389 1.00 87.00 124 VAL A C 1
ATOM 950 O O . VAL A 1 124 ? 5.810 -2.979 -6.944 1.00 87.00 124 VAL A O 1
ATOM 953 N N . ASP A 1 125 ? 5.597 -5.193 -6.617 1.00 88.50 125 ASP A N 1
ATOM 954 C CA . ASP A 1 125 ? 5.607 -5.176 -5.147 1.00 88.50 125 ASP A CA 1
ATOM 955 C C . ASP A 1 125 ? 6.740 -6.064 -4.602 1.00 88.50 125 ASP A C 1
ATOM 957 O O . ASP A 1 125 ? 7.350 -6.827 -5.357 1.00 88.50 125 ASP A O 1
ATOM 961 N N . ASP A 1 126 ? 7.018 -5.959 -3.300 1.00 83.00 126 ASP A N 1
ATOM 962 C CA . ASP A 1 126 ? 7.992 -6.768 -2.552 1.00 83.00 126 ASP A CA 1
ATOM 963 C C . ASP A 1 126 ? 9.438 -6.699 -3.116 1.00 83.00 126 ASP A C 1
ATOM 965 O O . ASP A 1 126 ? 10.232 -7.641 -2.981 1.00 83.00 126 ASP A O 1
ATOM 969 N N . LEU A 1 127 ? 9.837 -5.569 -3.725 1.00 80.31 127 LEU A N 1
ATOM 970 C CA . LEU A 1 127 ? 11.232 -5.362 -4.162 1.00 80.31 127 LEU A CA 1
ATOM 971 C C . LEU A 1 127 ? 12.227 -5.415 -2.993 1.00 80.31 127 LEU A C 1
ATOM 973 O O . LEU A 1 127 ? 13.390 -5.764 -3.194 1.00 80.31 127 LEU A O 1
ATOM 977 N N . ASP A 1 128 ? 11.764 -5.114 -1.780 1.00 79.25 128 ASP A N 1
ATOM 978 C CA . ASP A 1 128 ? 12.519 -5.178 -0.527 1.00 79.25 128 ASP A CA 1
ATOM 979 C C . ASP A 1 128 ? 12.794 -6.602 -0.020 1.00 79.25 128 ASP A C 1
ATOM 981 O O . ASP A 1 128 ? 13.607 -6.797 0.884 1.00 79.25 128 ASP A O 1
ATOM 985 N N . ARG A 1 129 ? 12.179 -7.621 -0.632 1.00 83.12 129 ARG A N 1
ATOM 986 C CA . ARG A 1 129 ? 12.486 -9.038 -0.370 1.00 83.12 129 ARG A CA 1
ATOM 987 C C . ARG A 1 129 ? 13.519 -9.625 -1.320 1.00 83.12 129 ARG A C 1
ATOM 989 O O . ARG A 1 129 ? 13.998 -10.737 -1.095 1.00 83.12 129 ARG A O 1
ATOM 996 N N . CYS A 1 130 ? 13.835 -8.915 -2.396 1.00 81.75 130 CYS A N 1
ATOM 997 C CA . CYS A 1 130 ? 14.844 -9.347 -3.347 1.00 81.75 130 CYS A CA 1
ATOM 998 C C . CYS A 1 130 ? 16.247 -9.098 -2.788 1.00 81.75 130 CYS A C 1
ATOM 1000 O O . CYS A 1 130 ? 16.467 -8.223 -1.956 1.00 81.75 130 CYS A O 1
ATOM 1002 N N . LEU A 1 131 ? 17.236 -9.835 -3.292 1.00 84.44 131 LEU A N 1
ATOM 1003 C CA . LEU A 1 131 ? 18.631 -9.460 -3.071 1.00 84.44 131 LEU A CA 1
ATOM 1004 C C . LEU A 1 131 ? 18.883 -8.070 -3.684 1.00 84.44 131 LEU A C 1
ATOM 1006 O O . LEU A 1 131 ? 18.341 -7.787 -4.758 1.00 84.44 131 LEU A O 1
ATOM 1010 N N . PRO A 1 132 ? 19.742 -7.232 -3.075 1.00 81.69 132 PRO A N 1
ATOM 1011 C CA . PRO A 1 132 ? 20.074 -5.905 -3.586 1.00 81.69 132 PRO A CA 1
ATOM 1012 C C . PRO A 1 132 ? 20.349 -5.846 -5.089 1.00 81.69 132 PRO A C 1
ATOM 1014 O O . PRO A 1 132 ? 19.756 -5.038 -5.796 1.00 81.69 132 PRO A O 1
ATOM 1017 N N . GLN A 1 133 ? 21.198 -6.743 -5.598 1.00 79.88 133 GLN A N 1
ATOM 1018 C CA . GLN A 1 133 ? 21.541 -6.774 -7.021 1.00 79.88 133 GLN A CA 1
ATOM 1019 C C . GLN A 1 133 ? 20.323 -7.103 -7.891 1.00 79.88 133 GLN A C 1
ATOM 1021 O O . GLN A 1 133 ? 20.062 -6.413 -8.870 1.00 79.88 133 GLN A O 1
ATOM 1026 N N . THR A 1 134 ? 19.523 -8.093 -7.493 1.00 83.00 134 THR A N 1
ATOM 1027 C CA . THR A 1 134 ? 18.304 -8.483 -8.212 1.00 83.00 134 THR A CA 1
ATOM 1028 C C . THR A 1 134 ? 17.274 -7.354 -8.245 1.00 83.00 134 THR A C 1
ATOM 1030 O O . THR A 1 134 ? 16.656 -7.128 -9.286 1.00 83.00 134 THR A O 1
ATOM 1033 N N . ALA A 1 135 ? 17.106 -6.618 -7.142 1.00 82.12 135 ALA A N 1
ATOM 1034 C CA . ALA A 1 135 ? 16.192 -5.479 -7.075 1.00 82.12 135 ALA A CA 1
ATOM 1035 C C . ALA A 1 135 ? 16.609 -4.368 -8.054 1.00 82.12 135 ALA A C 1
ATOM 1037 O O . ALA A 1 135 ? 15.786 -3.897 -8.841 1.00 82.12 135 ALA A O 1
ATOM 1038 N N . ILE A 1 136 ? 17.897 -4.001 -8.066 1.00 79.62 136 ILE A N 1
ATOM 1039 C CA . ILE A 1 136 ? 18.425 -2.969 -8.970 1.00 79.62 136 ILE A CA 1
ATOM 1040 C C . ILE A 1 136 ? 18.337 -3.408 -10.433 1.00 79.62 136 ILE A C 1
ATOM 1042 O O . ILE A 1 136 ? 17.782 -2.666 -11.241 1.00 79.62 136 ILE A O 1
ATOM 1046 N N . SER A 1 137 ? 18.767 -4.626 -10.773 1.00 79.12 137 SER A N 1
ATOM 1047 C CA . SER A 1 137 ? 18.670 -5.138 -12.147 1.00 79.12 137 SER A CA 1
ATOM 1048 C C . SER A 1 137 ? 17.221 -5.238 -12.637 1.00 79.12 137 SER A C 1
ATOM 1050 O O . SER A 1 137 ? 16.950 -5.018 -13.819 1.00 79.12 137 SER A O 1
ATOM 1052 N N . THR A 1 138 ? 16.265 -5.522 -11.746 1.00 82.06 138 THR A N 1
ATOM 1053 C CA . THR A 1 138 ? 14.832 -5.520 -12.084 1.00 82.06 138 THR A CA 1
ATOM 1054 C C . THR A 1 138 ? 14.346 -4.110 -12.416 1.00 82.06 138 THR A C 1
ATOM 1056 O O . THR A 1 138 ? 13.676 -3.922 -13.432 1.00 82.06 138 THR A O 1
ATOM 1059 N N . LEU A 1 139 ? 14.723 -3.107 -11.617 1.00 78.88 139 LEU A N 1
ATOM 1060 C CA . LEU A 1 139 ? 14.392 -1.701 -11.875 1.00 78.88 139 LEU A CA 1
ATOM 1061 C C . LEU A 1 139 ? 15.028 -1.178 -13.174 1.00 78.88 139 LEU A C 1
ATOM 1063 O O . LEU A 1 139 ? 14.363 -0.494 -13.954 1.00 78.88 139 LEU A O 1
ATOM 1067 N N . GLU A 1 140 ? 16.280 -1.544 -13.452 1.00 76.50 140 GLU A N 1
ATOM 1068 C CA . GLU A 1 140 ? 16.951 -1.224 -14.720 1.00 76.50 140 GLU A CA 1
ATOM 1069 C C . GLU A 1 140 ? 16.250 -1.882 -15.905 1.00 76.50 140 GLU A C 1
ATOM 1071 O O . GLU A 1 140 ? 16.015 -1.236 -16.924 1.00 76.50 140 GLU A O 1
ATOM 1076 N N . SER A 1 141 ? 15.853 -3.146 -15.760 1.00 75.69 141 SER A N 1
ATOM 1077 C CA . SER A 1 141 ? 15.131 -3.880 -16.799 1.00 75.69 141 SER A CA 1
ATOM 1078 C C . SER A 1 141 ? 13.765 -3.260 -17.090 1.00 75.69 141 SER A C 1
ATOM 1080 O O . SER A 1 141 ? 13.391 -3.142 -18.255 1.00 75.69 141 SER A O 1
ATOM 1082 N N . ILE A 1 142 ? 13.033 -2.810 -16.063 1.00 78.19 142 ILE A N 1
ATOM 1083 C CA . ILE A 1 142 ? 11.764 -2.079 -16.228 1.00 78.19 142 ILE A CA 1
ATOM 1084 C C . ILE A 1 142 ? 11.997 -0.812 -17.055 1.00 78.19 142 ILE A C 1
ATOM 1086 O O . ILE A 1 142 ? 11.316 -0.595 -18.060 1.00 78.19 142 ILE A O 1
ATOM 1090 N N . ARG A 1 143 ? 13.014 -0.022 -16.686 1.00 72.75 143 ARG A N 1
ATOM 1091 C CA . ARG A 1 143 ? 13.411 1.179 -17.427 1.00 72.75 143 ARG A CA 1
ATOM 1092 C C . ARG A 1 143 ? 13.769 0.846 -18.878 1.00 72.75 143 ARG A C 1
ATOM 1094 O O . ARG A 1 143 ? 13.353 1.537 -19.800 1.00 72.75 143 ARG A O 1
ATOM 1101 N N . LEU A 1 144 ? 14.551 -0.205 -19.103 1.00 66.25 144 LEU A N 1
ATOM 1102 C CA . LEU A 1 144 ? 15.058 -0.563 -20.426 1.00 66.25 144 LEU A CA 1
ATOM 1103 C C . LEU A 1 144 ? 14.023 -1.231 -21.325 1.00 66.25 144 LEU A C 1
ATOM 1105 O O . LEU A 1 144 ? 14.194 -1.192 -22.537 1.00 66.25 144 LEU A O 1
ATOM 1109 N N . LEU A 1 145 ? 12.963 -1.837 -20.805 1.00 61.59 145 LEU A N 1
ATOM 1110 C CA . LEU A 1 145 ?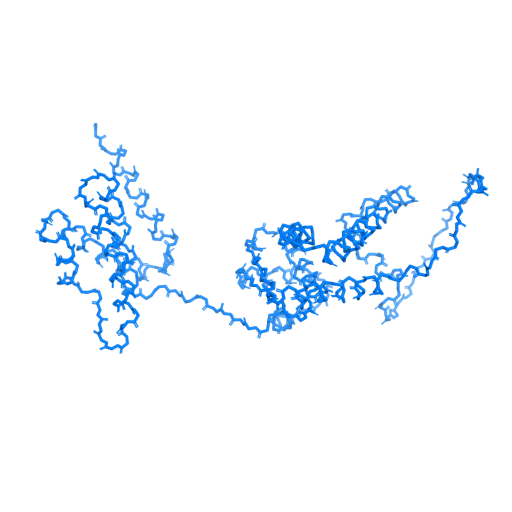 12.047 -2.612 -21.644 1.00 61.59 145 LEU A CA 1
ATOM 1111 C C . LEU A 1 145 ? 10.728 -1.895 -21.924 1.00 61.59 145 LEU A C 1
ATOM 1113 O O . LEU A 1 145 ? 10.095 -2.214 -22.926 1.00 61.59 145 LEU A O 1
ATOM 1117 N N . LEU A 1 146 ? 10.307 -0.941 -21.086 1.00 63.53 146 LEU A N 1
ATOM 1118 C CA . LEU A 1 146 ? 8.890 -0.569 -21.034 1.00 63.53 146 LEU A CA 1
ATOM 1119 C C . LEU A 1 146 ? 8.618 0.945 -20.994 1.00 63.53 146 LEU A C 1
ATOM 1121 O O . LEU A 1 146 ? 7.538 1.369 -20.593 1.00 63.53 146 LEU A O 1
ATOM 1125 N N . PHE A 1 147 ? 9.547 1.773 -21.483 1.00 68.44 147 PHE A N 1
ATOM 1126 C CA . PHE A 1 147 ? 9.217 3.142 -21.911 1.00 68.44 147 PHE A CA 1
ATOM 1127 C C . PHE A 1 147 ? 8.414 3.101 -23.217 1.00 68.44 147 PHE A C 1
ATOM 1129 O O . PHE A 1 147 ? 8.921 3.447 -24.281 1.00 68.44 147 PHE A O 1
ATOM 1136 N N . ILE A 1 148 ? 7.175 2.629 -23.118 1.00 77.69 148 ILE A N 1
ATOM 1137 C CA . ILE A 1 148 ? 6.229 2.543 -24.225 1.00 77.69 148 ILE A CA 1
ATOM 1138 C C . ILE A 1 148 ? 4.996 3.394 -23.938 1.00 77.69 148 ILE A C 1
ATOM 1140 O O . ILE A 1 148 ? 4.552 3.521 -22.789 1.00 77.69 148 ILE A O 1
ATOM 1144 N N . ARG A 1 149 ? 4.419 3.977 -24.986 1.00 82.25 149 ARG A N 1
ATOM 1145 C CA . ARG A 1 149 ? 3.152 4.707 -24.894 1.00 82.25 149 ARG A CA 1
ATOM 1146 C C . ARG A 1 149 ? 2.048 3.783 -24.377 1.00 82.25 149 ARG A C 1
ATOM 1148 O O . ARG A 1 149 ? 2.050 2.585 -24.635 1.00 82.25 149 ARG A O 1
ATOM 1155 N N . ARG A 1 150 ? 1.084 4.360 -23.649 1.00 86.25 150 ARG A N 1
ATOM 1156 C CA . ARG A 1 150 ? -0.040 3.630 -23.025 1.00 86.25 150 ARG A CA 1
ATOM 1157 C C . ARG A 1 150 ? 0.398 2.571 -22.003 1.00 86.25 150 ARG A C 1
ATOM 1159 O O . ARG A 1 150 ? -0.308 1.587 -21.806 1.00 86.25 150 ARG A O 1
ATOM 1166 N N . SER A 1 151 ? 1.520 2.786 -21.316 1.00 86.62 151 SER A N 1
ATOM 1167 C CA . SER A 1 151 ? 1.920 1.965 -20.171 1.00 86.62 151 SER A CA 1
ATOM 1168 C C . SER A 1 151 ? 2.206 2.801 -18.922 1.00 86.62 151 SER A C 1
ATOM 1170 O O . SER A 1 151 ? 2.589 3.968 -19.019 1.00 86.62 151 SER A O 1
ATOM 1172 N N . ALA A 1 152 ? 1.996 2.208 -17.748 1.00 87.44 152 ALA A N 1
ATOM 1173 C CA . ALA A 1 152 ? 2.331 2.784 -16.452 1.00 87.44 152 ALA A CA 1
ATOM 1174 C C . ALA A 1 152 ? 2.879 1.700 -15.513 1.00 87.44 152 ALA A C 1
ATOM 1176 O O . ALA A 1 152 ? 2.364 0.584 -15.468 1.00 87.44 152 ALA A O 1
ATOM 1177 N N . PHE A 1 153 ? 3.902 2.048 -14.733 1.00 86.00 153 PHE A N 1
ATOM 1178 C CA . PHE A 1 153 ? 4.499 1.174 -13.724 1.00 86.00 153 PHE A CA 1
ATOM 1179 C C . PHE A 1 153 ? 4.221 1.739 -12.343 1.00 86.00 153 PHE A C 1
ATOM 1181 O O . PHE A 1 153 ? 4.548 2.893 -12.069 1.00 86.00 153 PHE A O 1
ATOM 1188 N N . VAL A 1 154 ? 3.639 0.918 -11.477 1.00 89.19 154 VAL A N 1
ATOM 1189 C CA . VAL A 1 154 ? 3.414 1.250 -10.072 1.00 89.19 154 VAL A CA 1
ATOM 1190 C C . VAL A 1 154 ? 4.323 0.360 -9.247 1.00 89.19 154 VAL A C 1
ATOM 1192 O O . VAL A 1 154 ? 4.139 -0.854 -9.209 1.00 89.19 154 VAL A O 1
ATOM 1195 N N . ILE A 1 155 ? 5.328 0.964 -8.622 1.00 86.62 155 ILE A N 1
ATOM 1196 C CA . ILE A 1 155 ? 6.337 0.249 -7.845 1.00 86.62 155 ILE A CA 1
ATOM 1197 C C . ILE A 1 155 ? 6.106 0.548 -6.365 1.00 86.62 155 ILE A C 1
ATOM 1199 O O . ILE A 1 155 ? 6.161 1.706 -5.952 1.00 86.62 155 ILE A O 1
ATOM 1203 N N . ALA A 1 156 ? 5.864 -0.497 -5.580 1.00 88.19 156 ALA A N 1
ATOM 1204 C CA . ALA A 1 156 ? 5.858 -0.452 -4.128 1.00 88.19 156 ALA A CA 1
ATOM 1205 C C . ALA A 1 156 ? 7.206 -0.974 -3.614 1.00 88.19 156 ALA A C 1
ATOM 1207 O O . ALA A 1 156 ? 7.595 -2.114 -3.869 1.00 88.19 156 ALA A O 1
ATOM 1208 N N . ALA A 1 157 ? 7.953 -0.110 -2.931 1.00 83.50 157 ALA A N 1
ATOM 1209 C CA . ALA A 1 157 ? 9.241 -0.452 -2.347 1.00 83.50 157 ALA A CA 1
ATOM 1210 C C . ALA A 1 157 ? 9.526 0.419 -1.122 1.00 83.50 157 ALA A C 1
ATOM 1212 O O . ALA A 1 157 ? 9.066 1.560 -1.036 1.00 83.50 157 ALA A O 1
ATOM 1213 N N . ASP A 1 158 ? 10.320 -0.108 -0.193 1.00 83.81 158 ASP A N 1
ATOM 1214 C CA . ASP A 1 158 ? 10.879 0.685 0.897 1.00 83.81 158 ASP A CA 1
ATOM 1215 C C . ASP A 1 158 ? 12.052 1.533 0.370 1.00 83.81 158 ASP A C 1
ATOM 1217 O O . ASP A 1 158 ? 13.053 1.013 -0.133 1.00 83.81 158 ASP A O 1
ATOM 1221 N N . ASN A 1 159 ? 11.928 2.857 0.494 1.00 79.25 159 ASN A N 1
ATOM 1222 C CA . ASN A 1 159 ? 12.951 3.810 0.069 1.00 79.25 159 ASN A CA 1
ATOM 1223 C C . ASN A 1 159 ? 14.311 3.550 0.732 1.00 79.25 159 ASN A C 1
ATOM 1225 O O . ASN A 1 159 ? 15.347 3.721 0.086 1.00 79.25 159 ASN A O 1
ATOM 1229 N N . ASP A 1 160 ? 14.331 3.155 2.004 1.00 80.50 160 ASP A N 1
ATOM 1230 C CA . ASP A 1 160 ? 15.573 2.936 2.743 1.00 80.50 160 ASP A CA 1
ATOM 1231 C C . ASP A 1 160 ? 16.241 1.631 2.310 1.00 80.50 160 ASP A C 1
ATOM 1233 O O . ASP A 1 160 ? 17.459 1.601 2.101 1.00 80.50 160 ASP A O 1
ATOM 1237 N N . PHE A 1 161 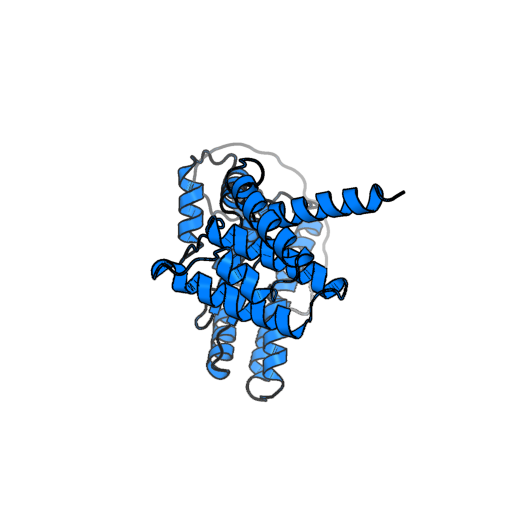? 15.441 0.587 2.067 1.00 82.31 161 PHE A N 1
ATOM 1238 C CA . PHE A 1 161 ? 15.933 -0.655 1.479 1.00 82.31 161 PHE A CA 1
ATOM 1239 C C . PHE A 1 161 ? 16.563 -0.406 0.105 1.00 82.31 161 PHE A C 1
ATOM 1241 O O . PHE A 1 161 ? 17.690 -0.834 -0.142 1.00 82.31 161 PHE A O 1
ATOM 1248 N N . ILE A 1 162 ? 15.879 0.318 -0.786 1.00 77.44 162 ILE A N 1
ATOM 1249 C CA . ILE A 1 162 ? 16.391 0.576 -2.137 1.00 77.44 162 ILE A CA 1
ATOM 1250 C C . ILE A 1 162 ? 17.671 1.415 -2.084 1.00 77.44 162 ILE A C 1
ATOM 1252 O O . ILE A 1 162 ? 18.642 1.077 -2.758 1.00 77.44 162 ILE A O 1
ATOM 1256 N N . LYS A 1 163 ? 17.744 2.453 -1.240 1.00 77.81 163 LYS A N 1
ATOM 1257 C CA . LYS A 1 163 ? 18.985 3.227 -1.041 1.00 77.81 163 LYS A CA 1
ATOM 1258 C C . LYS A 1 163 ? 20.140 2.342 -0.573 1.00 77.81 163 LYS A C 1
ATOM 1260 O O . LYS A 1 163 ? 21.260 2.495 -1.062 1.00 77.81 163 LYS A O 1
ATOM 1265 N N . ALA A 1 164 ? 19.885 1.422 0.357 1.00 78.31 164 ALA A N 1
ATOM 1266 C CA . ALA A 1 164 ? 20.883 0.453 0.800 1.00 78.31 164 ALA A CA 1
ATOM 1267 C C . ALA A 1 164 ? 21.286 -0.498 -0.338 1.00 78.31 164 ALA A C 1
ATOM 1269 O O . ALA A 1 164 ? 22.475 -0.746 -0.539 1.00 78.31 164 ALA A O 1
ATOM 1270 N N . ALA A 1 165 ? 20.322 -0.963 -1.134 1.00 78.75 165 ALA A N 1
ATOM 1271 C CA . ALA A 1 165 ? 20.577 -1.845 -2.262 1.00 78.75 165 ALA A CA 1
ATOM 1272 C C . ALA A 1 165 ? 21.441 -1.184 -3.346 1.00 78.75 165 ALA A C 1
ATOM 1274 O O . ALA A 1 165 ? 22.372 -1.808 -3.852 1.00 78.75 165 ALA A O 1
ATOM 1275 N N . VAL A 1 166 ? 21.192 0.095 -3.648 1.00 75.31 166 VAL A N 1
ATOM 1276 C CA . VAL A 1 166 ? 22.017 0.891 -4.570 1.00 75.31 166 VAL A CA 1
ATOM 1277 C C . VAL A 1 166 ? 23.447 1.010 -4.043 1.00 75.31 166 VAL A C 1
ATOM 1279 O O . VAL A 1 166 ? 24.389 0.774 -4.794 1.00 75.31 166 VAL A O 1
ATOM 1282 N N . LYS A 1 167 ? 23.631 1.313 -2.750 1.00 75.94 167 LYS A N 1
ATOM 1283 C CA . LYS A 1 167 ? 24.973 1.395 -2.145 1.00 75.94 167 LYS A CA 1
ATOM 1284 C C . LYS A 1 167 ? 25.753 0.091 -2.311 1.00 75.94 167 LYS A C 1
ATOM 1286 O O . LYS A 1 167 ? 26.885 0.132 -2.768 1.00 75.94 167 LYS A O 1
ATOM 1291 N N . VAL A 1 168 ? 25.126 -1.051 -2.024 1.00 77.50 168 VAL A N 1
ATOM 1292 C CA . VAL A 1 168 ? 25.749 -2.379 -2.180 1.00 77.50 168 VAL A CA 1
ATOM 1293 C C . VAL A 1 168 ? 26.035 -2.709 -3.649 1.00 77.50 168 VAL A C 1
ATOM 1295 O O . VAL A 1 168 ? 27.058 -3.309 -3.968 1.00 77.50 168 VAL A O 1
ATOM 1298 N N . HIS A 1 169 ? 25.146 -2.330 -4.569 1.00 72.06 169 HIS A N 1
ATOM 1299 C CA . HIS A 1 169 ? 25.337 -2.579 -5.999 1.00 72.06 169 HIS A CA 1
ATOM 1300 C C . HIS A 1 169 ? 26.546 -1.816 -6.570 1.00 72.06 169 HIS A C 1
ATOM 1302 O O . HIS A 1 169 ? 27.276 -2.353 -7.406 1.00 72.06 169 HIS A O 1
ATOM 1308 N N . PHE A 1 170 ? 26.787 -0.595 -6.082 1.00 69.00 170 PHE A N 1
ATOM 1309 C CA . PHE A 1 170 ? 27.900 0.269 -6.492 1.00 69.00 170 PHE A CA 1
ATOM 1310 C C . PHE A 1 170 ? 29.098 0.254 -5.528 1.00 69.00 170 PHE A C 1
ATOM 1312 O O . PHE A 1 170 ? 30.021 1.064 -5.671 1.00 69.00 170 PHE A O 1
ATOM 1319 N N . ASP A 1 171 ? 29.111 -0.669 -4.567 1.00 62.91 171 ASP A N 1
ATOM 1320 C CA . ASP A 1 171 ? 30.191 -0.776 -3.593 1.00 62.91 171 ASP A CA 1
ATOM 1321 C C . ASP A 1 171 ? 31.504 -1.142 -4.309 1.00 62.91 171 ASP A C 1
ATOM 1323 O O . ASP A 1 171 ? 31.562 -2.068 -5.125 1.00 62.91 171 ASP A O 1
ATOM 1327 N N . GLY A 1 172 ? 32.555 -0.357 -4.052 1.00 56.44 172 GLY A N 1
ATOM 1328 C CA . GLY A 1 172 ? 33.848 -0.440 -4.746 1.00 56.44 172 GLY A CA 1
ATOM 1329 C C . GLY A 1 172 ? 34.050 0.539 -5.914 1.00 56.44 172 GLY A C 1
ATOM 1330 O O . GLY A 1 172 ? 35.169 0.650 -6.405 1.00 56.44 172 GLY A O 1
ATOM 1331 N N . ALA A 1 173 ? 33.029 1.300 -6.325 1.00 58.16 173 ALA A N 1
ATOM 1332 C CA . ALA A 1 173 ? 33.164 2.352 -7.346 1.00 58.16 173 ALA A CA 1
ATOM 1333 C C . ALA A 1 173 ? 33.489 3.752 -6.766 1.00 58.16 173 ALA A C 1
ATOM 1335 O O . ALA A 1 173 ? 33.489 4.739 -7.498 1.00 58.16 173 ALA A O 1
ATOM 1336 N N . GLY A 1 174 ? 33.758 3.857 -5.454 1.00 53.25 174 GLY A N 1
ATOM 1337 C CA . GLY A 1 174 ? 34.128 5.118 -4.788 1.00 53.25 174 GLY A CA 1
ATOM 1338 C C . GLY A 1 174 ? 32.982 6.129 -4.652 1.00 53.25 174 GLY A C 1
ATOM 1339 O O . GLY A 1 174 ? 33.217 7.333 -4.583 1.00 53.25 174 GLY A O 1
ATOM 1340 N N . ILE A 1 175 ? 31.737 5.655 -4.651 1.00 54.41 175 ILE A N 1
ATOM 1341 C CA . ILE A 1 175 ? 30.560 6.501 -4.831 1.00 54.41 175 ILE A CA 1
ATOM 1342 C C . ILE A 1 175 ? 29.984 6.982 -3.486 1.00 54.41 175 ILE A C 1
ATOM 1344 O O . ILE A 1 175 ? 29.607 6.185 -2.629 1.00 54.41 175 ILE A O 1
ATOM 1348 N N . THR A 1 176 ? 29.885 8.304 -3.315 1.00 55.84 176 THR A N 1
ATOM 1349 C CA . THR A 1 176 ? 29.270 8.976 -2.158 1.00 55.84 176 THR A CA 1
ATOM 1350 C C . THR A 1 176 ? 27.735 8.895 -2.183 1.00 55.84 176 THR A C 1
ATOM 1352 O O . THR A 1 176 ? 27.111 8.636 -3.214 1.00 55.84 176 THR A O 1
ATOM 1355 N N . GLY A 1 177 ? 27.101 9.123 -1.023 1.00 55.91 177 GLY A N 1
ATOM 1356 C CA . GLY A 1 177 ? 25.655 8.952 -0.805 1.00 55.91 177 GLY A CA 1
ATOM 1357 C C . GLY A 1 177 ? 24.726 9.673 -1.797 1.00 55.91 177 GLY A C 1
ATOM 1358 O O . GLY A 1 177 ? 23.608 9.200 -2.012 1.00 55.91 177 GLY A O 1
ATOM 1359 N N . ASP A 1 178 ? 25.195 10.730 -2.465 1.00 57.88 178 ASP A N 1
ATOM 1360 C CA . ASP A 1 178 ? 24.428 11.515 -3.444 1.00 57.88 178 ASP A CA 1
ATOM 1361 C C . ASP A 1 178 ? 24.007 10.728 -4.693 1.00 57.88 178 ASP A C 1
ATOM 1363 O O . ASP A 1 178 ? 22.996 11.047 -5.320 1.00 57.88 178 ASP A O 1
ATOM 1367 N N . VAL A 1 179 ? 24.720 9.661 -5.065 1.00 59.69 179 VAL A N 1
ATOM 1368 C CA . VAL A 1 179 ? 24.340 8.859 -6.242 1.00 59.69 179 VAL A CA 1
ATOM 1369 C C . VAL A 1 179 ? 23.118 7.990 -5.970 1.00 59.69 179 VAL A C 1
ATOM 1371 O O . VAL A 1 179 ? 22.322 7.777 -6.878 1.00 59.69 179 VAL A O 1
ATOM 1374 N N . SER A 1 180 ? 22.913 7.542 -4.728 1.00 55.91 180 SER A N 1
ATOM 1375 C CA . SER A 1 180 ? 21.758 6.699 -4.394 1.00 55.91 180 SER A CA 1
ATOM 1376 C C . SER A 1 180 ? 20.421 7.439 -4.513 1.00 55.91 180 SER A C 1
ATOM 1378 O O . SER A 1 180 ? 19.463 6.882 -5.048 1.00 55.91 180 SER A O 1
ATOM 1380 N N . THR A 1 181 ? 20.380 8.716 -4.125 1.00 60.47 181 THR A N 1
ATOM 1381 C CA . THR A 1 181 ? 19.209 9.587 -4.313 1.00 60.47 181 THR A CA 1
ATOM 1382 C C . THR A 1 181 ? 19.013 9.938 -5.791 1.00 60.47 181 THR A C 1
ATOM 1384 O O . THR A 1 181 ? 17.931 9.733 -6.335 1.00 60.47 181 THR A O 1
ATOM 1387 N N . ASN A 1 182 ? 20.089 10.329 -6.486 1.00 63.84 182 ASN A N 1
ATOM 1388 C CA . ASN A 1 182 ? 20.051 10.650 -7.919 1.00 63.84 182 ASN A CA 1
ATOM 1389 C C . ASN A 1 182 ? 19.657 9.460 -8.808 1.00 63.84 182 ASN A C 1
ATOM 1391 O O . ASN A 1 182 ? 19.163 9.646 -9.920 1.00 63.84 182 ASN A O 1
ATOM 1395 N N . TYR A 1 183 ? 19.922 8.232 -8.363 1.00 65.75 183 TYR A N 1
ATOM 1396 C CA . TYR A 1 183 ? 19.531 7.023 -9.075 1.00 65.75 183 TYR A CA 1
ATOM 1397 C C . TYR A 1 183 ? 18.012 6.820 -9.031 1.00 65.75 183 TYR A C 1
ATOM 1399 O O . TYR A 1 183 ? 17.402 6.526 -10.059 1.00 65.75 183 TYR A O 1
ATOM 1407 N N . PHE A 1 184 ? 17.392 7.052 -7.870 1.00 67.25 184 PHE A N 1
ATOM 1408 C CA . PHE A 1 184 ? 15.948 6.910 -7.691 1.00 67.25 184 PHE A CA 1
ATOM 1409 C C . PHE A 1 184 ? 15.167 7.981 -8.456 1.00 67.25 184 PHE A C 1
ATOM 1411 O O . PHE A 1 184 ? 14.247 7.636 -9.194 1.00 67.25 184 PHE A O 1
ATOM 1418 N N . ASP A 1 185 ? 15.603 9.241 -8.389 1.00 68.00 185 ASP A N 1
ATOM 1419 C CA . ASP A 1 185 ? 14.968 10.356 -9.113 1.00 68.00 185 ASP A CA 1
ATOM 1420 C C . ASP A 1 185 ? 15.009 10.165 -10.641 1.00 68.00 185 ASP A C 1
ATOM 1422 O O . ASP A 1 185 ? 14.155 10.659 -11.374 1.00 68.00 185 ASP A O 1
ATOM 1426 N N . LYS A 1 186 ? 15.994 9.409 -11.148 1.00 72.94 186 LYS A N 1
ATOM 1427 C CA . LYS A 1 186 ? 16.105 9.062 -12.576 1.00 72.94 186 LYS A CA 1
ATOM 1428 C C . LYS A 1 186 ? 15.262 7.855 -12.987 1.00 72.94 186 LYS A C 1
ATOM 1430 O O . LYS A 1 186 ? 15.037 7.673 -14.185 1.00 72.94 186 LYS A O 1
ATOM 1435 N N . LEU A 1 187 ? 14.876 7.001 -12.041 1.00 72.56 187 LEU A N 1
ATOM 1436 C CA . LEU A 1 187 ? 14.079 5.800 -12.294 1.00 72.56 187 LEU A CA 1
ATOM 1437 C C . LEU A 1 187 ? 12.588 6.041 -12.074 1.00 72.56 187 LEU A C 1
ATOM 1439 O O . LEU A 1 187 ? 11.771 5.556 -12.855 1.00 72.56 187 LEU A O 1
ATOM 1443 N N . ILE A 1 188 ? 12.240 6.785 -11.027 1.00 77.25 188 ILE A N 1
ATOM 1444 C CA . ILE A 1 188 ? 10.868 7.035 -10.605 1.00 77.25 188 ILE A CA 1
ATOM 1445 C C . ILE A 1 188 ? 10.485 8.459 -10.985 1.00 77.25 188 ILE A C 1
ATOM 1447 O O . ILE A 1 188 ? 11.012 9.424 -10.447 1.00 77.25 188 ILE A O 1
ATOM 1451 N N . GLN A 1 189 ? 9.531 8.586 -11.908 1.00 79.25 189 GLN A N 1
ATOM 1452 C CA . GLN A 1 189 ? 9.056 9.893 -12.375 1.00 79.25 189 GLN A CA 1
ATOM 1453 C C . GLN A 1 189 ? 8.230 10.624 -11.311 1.00 79.25 189 GLN A C 1
ATOM 1455 O O . GLN A 1 189 ? 8.313 11.842 -11.187 1.00 79.25 189 GLN A O 1
ATOM 1460 N N . VAL A 1 190 ? 7.407 9.878 -10.566 1.00 86.06 190 VAL A N 1
ATOM 1461 C CA . VAL A 1 190 ? 6.487 10.425 -9.562 1.00 86.06 190 VAL A CA 1
ATOM 1462 C C . VAL A 1 190 ? 6.609 9.609 -8.274 1.00 86.06 190 VAL A C 1
ATOM 1464 O O . VAL A 1 190 ? 5.998 8.543 -8.168 1.00 86.06 190 VAL A O 1
ATOM 1467 N N . PRO A 1 191 ? 7.405 10.067 -7.292 1.00 84.19 191 PRO A N 1
ATOM 1468 C CA . PRO A 1 191 ? 7.497 9.401 -6.001 1.00 84.19 191 PRO A CA 1
ATOM 1469 C C . PRO A 1 191 ? 6.257 9.710 -5.151 1.00 84.19 191 PRO A C 1
ATOM 1471 O O . PRO A 1 191 ? 5.978 10.864 -4.822 1.00 84.19 191 PRO A O 1
ATOM 1474 N N . LEU A 1 192 ? 5.524 8.667 -4.757 1.00 87.62 192 LEU A N 1
ATOM 1475 C CA . LEU A 1 192 ? 4.389 8.768 -3.838 1.00 87.62 192 LEU A CA 1
ATOM 1476 C C . LEU A 1 192 ? 4.771 8.177 -2.481 1.00 87.62 192 LEU A C 1
ATOM 1478 O O . LEU A 1 192 ? 5.008 6.979 -2.355 1.00 87.62 192 LEU A O 1
ATOM 1482 N N . HIS A 1 193 ? 4.813 9.026 -1.456 1.00 85.94 193 HIS A N 1
ATOM 1483 C CA . HIS A 1 193 ? 5.111 8.606 -0.091 1.00 85.94 193 HIS A CA 1
ATOM 1484 C C . HIS A 1 193 ? 3.813 8.315 0.658 1.00 85.94 193 HIS A C 1
ATOM 1486 O O . HIS A 1 193 ? 2.966 9.196 0.800 1.00 85.94 193 HIS A O 1
ATOM 1492 N N . VAL A 1 194 ? 3.666 7.089 1.165 1.00 87.31 194 VAL A N 1
ATOM 1493 C CA . VAL A 1 194 ? 2.524 6.721 2.010 1.00 87.31 194 VAL A CA 1
ATOM 1494 C C . VAL A 1 194 ? 2.762 7.266 3.425 1.00 87.31 194 VAL A C 1
ATOM 1496 O O . VAL A 1 194 ? 3.723 6.843 4.078 1.00 87.31 194 VAL A O 1
ATOM 1499 N N . PRO A 1 195 ? 1.932 8.203 3.924 1.00 84.75 195 PRO A N 1
ATOM 1500 C CA . PRO A 1 195 ? 2.106 8.752 5.262 1.00 84.75 195 PRO A CA 1
ATOM 1501 C C . PRO A 1 195 ? 1.786 7.709 6.339 1.00 84.75 195 PRO A C 1
ATOM 1503 O O . PRO A 1 195 ? 1.049 6.744 6.121 1.00 84.75 195 PRO A O 1
ATOM 1506 N N . ARG A 1 196 ? 2.331 7.920 7.541 1.00 84.69 196 ARG A N 1
ATOM 1507 C CA . ARG A 1 196 ? 1.918 7.166 8.733 1.00 84.69 196 ARG A CA 1
ATOM 1508 C C . ARG A 1 196 ? 0.484 7.539 9.113 1.00 84.69 196 ARG A C 1
ATOM 1510 O O . ARG A 1 196 ? 0.021 8.631 8.789 1.00 84.69 196 ARG A O 1
ATOM 1517 N N . LEU A 1 197 ? -0.204 6.640 9.818 1.00 89.75 197 LEU A N 1
ATOM 1518 C CA . LEU A 1 197 ? -1.545 6.935 10.318 1.00 89.75 197 LEU A CA 1
ATOM 1519 C C . LEU A 1 197 ? -1.475 8.067 11.349 1.00 89.75 197 LEU A C 1
ATOM 1521 O O . LEU A 1 197 ? -0.704 7.996 12.311 1.00 89.75 197 LEU A O 1
ATOM 1525 N N . GLY A 1 198 ? -2.310 9.087 11.174 1.00 89.56 198 GLY A N 1
ATOM 1526 C CA . GLY A 1 198 ? -2.572 10.055 12.228 1.00 89.56 198 GLY A CA 1
ATOM 1527 C C . GLY A 1 198 ? -3.356 9.414 13.374 1.00 89.56 198 GLY A C 1
ATOM 1528 O O . GLY A 1 198 ? -3.776 8.254 13.321 1.00 89.56 198 GLY A O 1
ATOM 1529 N N . LEU A 1 199 ? -3.545 10.168 14.455 1.00 88.88 199 LEU A N 1
ATOM 1530 C CA . LEU A 1 199 ? -4.235 9.661 15.640 1.00 88.88 199 LEU A CA 1
ATOM 1531 C C . LEU A 1 199 ? -5.687 9.254 15.334 1.00 88.88 199 LEU A C 1
ATOM 1533 O O . LEU A 1 199 ? -6.168 8.250 15.856 1.00 88.88 199 LEU A O 1
ATOM 1537 N N . ASN A 1 200 ? -6.389 10.011 14.490 1.00 90.25 200 ASN A N 1
ATOM 1538 C CA . ASN A 1 200 ? -7.779 9.715 14.141 1.00 90.25 200 ASN A CA 1
ATOM 1539 C C . ASN A 1 200 ? -7.890 8.484 13.236 1.00 90.25 200 ASN A C 1
ATOM 1541 O O . ASN A 1 200 ? -8.762 7.643 13.451 1.00 90.25 200 ASN A O 1
ATOM 1545 N N . GLU A 1 201 ? -6.973 8.328 12.285 1.00 92.12 201 GLU A N 1
ATOM 1546 C CA . GLU A 1 201 ? -6.888 7.153 11.424 1.00 92.12 201 GLU A CA 1
ATOM 1547 C C . GLU A 1 201 ? -6.498 5.909 12.230 1.00 92.12 201 GLU A C 1
ATOM 1549 O O . GLU A 1 201 ? -7.060 4.838 12.021 1.00 92.12 201 GLU A O 1
ATOM 1554 N N . ALA A 1 202 ? -5.592 6.048 13.203 1.00 92.38 202 ALA A N 1
ATOM 1555 C CA . ALA A 1 202 ? -5.227 4.979 14.126 1.00 92.38 202 ALA A CA 1
ATOM 1556 C C . ALA A 1 202 ? -6.430 4.516 14.968 1.00 92.38 202 ALA A C 1
ATOM 1558 O O . ALA A 1 202 ? -6.655 3.311 15.091 1.00 92.38 202 ALA A O 1
ATOM 1559 N N . LYS A 1 203 ? -7.236 5.452 15.497 1.00 92.19 203 LYS A N 1
ATOM 1560 C CA . LYS A 1 203 ? -8.495 5.138 16.202 1.00 92.19 203 LYS A CA 1
ATOM 1561 C C . LYS A 1 203 ? -9.458 4.375 15.300 1.00 92.19 203 LYS A C 1
ATOM 1563 O O . LYS A 1 203 ? -9.905 3.294 15.668 1.00 92.19 203 LYS A O 1
ATOM 1568 N N . ALA A 1 204 ? -9.741 4.918 14.116 1.00 93.56 204 ALA A N 1
ATOM 1569 C CA . ALA A 1 204 ? -10.624 4.298 13.133 1.00 93.56 204 ALA A CA 1
ATOM 1570 C C . ALA A 1 204 ? -10.178 2.879 12.768 1.00 93.56 204 ALA A C 1
ATOM 1572 O O . ALA A 1 204 ? -10.989 1.957 12.736 1.00 93.56 204 ALA A O 1
ATOM 1573 N N . TYR A 1 205 ? -8.880 2.698 12.532 1.00 94.25 205 TYR A N 1
ATOM 1574 C CA . TYR A 1 205 ? -8.308 1.409 12.181 1.00 94.25 205 TYR A CA 1
ATOM 1575 C C . TYR A 1 205 ? -8.478 0.378 13.302 1.00 94.25 205 TYR A C 1
ATOM 1577 O O . TYR A 1 205 ? -8.919 -0.738 13.039 1.00 94.25 205 TYR A O 1
ATOM 1585 N N . LEU A 1 206 ? -8.194 0.746 14.558 1.00 93.81 206 LEU A N 1
ATOM 1586 C CA . LEU A 1 206 ? -8.398 -0.154 15.699 1.00 93.81 206 LEU A CA 1
ATOM 1587 C C . LEU A 1 206 ? -9.875 -0.494 15.894 1.00 93.81 206 LEU A C 1
ATOM 1589 O O . LEU A 1 206 ? -10.198 -1.663 16.074 1.00 93.81 206 LEU A O 1
ATOM 1593 N N . VAL A 1 207 ? -10.767 0.496 15.805 1.00 94.44 207 VAL A N 1
ATOM 1594 C CA . VAL A 1 207 ? -12.220 0.282 15.875 1.00 94.44 207 VAL A CA 1
ATOM 1595 C C . VAL A 1 207 ? -12.666 -0.737 14.830 1.00 94.44 207 VAL A C 1
ATOM 1597 O O . VAL A 1 207 ? -13.339 -1.703 15.175 1.00 94.44 207 VAL A O 1
ATOM 1600 N N . LEU A 1 208 ? -12.253 -0.569 13.571 1.00 95.19 208 LEU A N 1
ATOM 1601 C CA . LEU A 1 208 ? -12.611 -1.492 12.496 1.00 95.19 208 LEU A CA 1
ATOM 1602 C C . LEU A 1 208 ? -12.086 -2.911 12.747 1.00 95.19 208 LEU A C 1
ATOM 1604 O O . LEU A 1 208 ? -12.824 -3.861 12.518 1.00 95.19 208 LEU A O 1
ATOM 1608 N N . LEU A 1 209 ? -10.864 -3.070 13.267 1.00 95.00 209 LEU A N 1
ATOM 1609 C CA . LEU A 1 209 ? -10.325 -4.389 13.627 1.00 95.00 209 LEU A CA 1
ATOM 1610 C C . LEU A 1 209 ? -11.115 -5.059 14.762 1.00 95.00 209 LEU A C 1
ATOM 1612 O O . LEU A 1 209 ? -11.335 -6.270 14.730 1.00 95.00 209 LEU A O 1
ATOM 1616 N N . LEU A 1 210 ? -11.548 -4.291 15.766 1.00 93.31 210 LEU A N 1
ATOM 1617 C CA . LEU A 1 210 ? -12.372 -4.822 16.855 1.00 93.31 210 LEU A CA 1
ATOM 1618 C C . LEU A 1 210 ? -13.769 -5.206 16.364 1.00 93.31 210 LEU A C 1
ATOM 1620 O O . LEU A 1 210 ? -14.249 -6.289 16.687 1.00 93.31 210 LEU A O 1
ATOM 1624 N N . LEU A 1 211 ? -14.400 -4.365 15.542 1.00 93.69 211 LEU A N 1
ATOM 1625 C CA . LEU A 1 211 ? -15.709 -4.666 14.960 1.00 93.69 211 LEU A CA 1
ATOM 1626 C C . LEU A 1 211 ? -15.650 -5.860 14.000 1.00 93.69 211 LEU A C 1
ATOM 1628 O O . LEU A 1 211 ? -16.559 -6.686 14.017 1.00 93.69 211 LEU A O 1
ATOM 1632 N N . GLU A 1 212 ? -14.582 -5.998 13.207 1.00 94.69 212 GLU A N 1
ATOM 1633 C CA . GLU A 1 212 ? -14.342 -7.177 12.362 1.00 94.69 212 GLU A CA 1
ATOM 1634 C C . GLU A 1 212 ? -14.332 -8.450 13.217 1.00 94.69 212 GLU A C 1
ATOM 1636 O O . GLU A 1 212 ? -14.990 -9.440 12.893 1.00 94.69 212 GLU A O 1
ATOM 1641 N N . ARG A 1 213 ? -13.635 -8.412 14.358 1.00 92.44 213 ARG A N 1
ATOM 1642 C CA . ARG A 1 213 ? -13.579 -9.535 15.295 1.00 92.44 213 ARG A CA 1
ATOM 1643 C C . ARG A 1 213 ? -14.942 -9.856 15.903 1.00 92.44 213 ARG A C 1
ATOM 1645 O O . ARG A 1 213 ? -15.328 -11.020 15.880 1.00 92.44 213 ARG A O 1
ATOM 1652 N N . GLU A 1 214 ? -15.669 -8.866 16.418 1.00 91.81 214 GLU A N 1
ATOM 1653 C CA . GLU A 1 214 ? -17.003 -9.093 16.997 1.00 91.81 214 GLU A CA 1
ATOM 1654 C C . GLU A 1 214 ? -18.007 -9.581 15.946 1.00 91.81 214 GLU A C 1
ATOM 1656 O O . GLU A 1 214 ? -18.890 -10.382 16.252 1.00 91.81 214 GLU A O 1
ATOM 1661 N N . THR A 1 215 ? -17.832 -9.176 14.685 1.00 93.31 215 THR A N 1
ATOM 1662 C CA . THR A 1 215 ? -18.605 -9.714 13.557 1.00 93.31 215 THR A CA 1
ATOM 1663 C C . THR A 1 215 ? -18.304 -11.193 13.348 1.00 93.31 215 THR A C 1
ATOM 1665 O O . THR A 1 215 ? -19.222 -12.002 13.227 1.00 93.31 215 THR A O 1
ATOM 1668 N N . ASN A 1 216 ? -17.023 -11.569 13.357 1.00 92.38 216 ASN A N 1
ATOM 1669 C CA . ASN A 1 216 ? -16.599 -12.963 13.218 1.00 92.38 216 ASN A CA 1
ATOM 1670 C C . ASN A 1 216 ? -17.018 -13.833 14.416 1.00 92.38 216 ASN A C 1
ATOM 1672 O O . ASN A 1 216 ? -17.253 -15.025 14.244 1.00 92.38 216 ASN A O 1
ATOM 1676 N N . ALA A 1 217 ? -17.134 -13.247 15.611 1.00 90.25 217 ALA A N 1
ATOM 1677 C CA . ALA A 1 217 ? -17.644 -13.909 16.812 1.00 90.25 217 ALA A CA 1
ATOM 1678 C C . ALA A 1 217 ? -19.184 -13.989 16.866 1.00 90.25 217 ALA A C 1
ATOM 1680 O O . ALA A 1 217 ? -19.729 -14.666 17.732 1.00 90.25 217 ALA A O 1
ATOM 1681 N N . GLY A 1 218 ? -19.896 -13.312 15.956 1.00 90.88 218 GLY A N 1
ATOM 1682 C CA . GLY A 1 218 ? -21.361 -13.276 15.920 1.00 90.88 218 GLY A CA 1
ATOM 1683 C C . GLY A 1 218 ? -22.009 -12.284 16.894 1.00 90.88 218 GLY A C 1
ATOM 1684 O O . GLY A 1 218 ? -23.232 -12.244 16.994 1.00 90.88 218 GLY A O 1
ATOM 1685 N N . HIS A 1 219 ? -21.223 -11.457 17.589 1.00 89.25 219 HIS A N 1
ATOM 1686 C CA . HIS A 1 219 ? -21.720 -10.424 18.507 1.00 89.25 219 HIS A CA 1
ATOM 1687 C C . HIS A 1 219 ? -22.025 -9.088 17.812 1.00 89.25 219 HIS A C 1
ATOM 1689 O O . HIS A 1 219 ? -22.586 -8.179 18.425 1.00 89.25 219 HIS A O 1
ATOM 1695 N N . PHE A 1 220 ? -21.667 -8.955 16.532 1.00 91.94 220 PHE A N 1
ATOM 1696 C CA . PHE A 1 220 ? -21.958 -7.782 15.715 1.00 91.94 220 PHE A CA 1
ATOM 1697 C C . PHE A 1 220 ? -22.475 -8.193 14.331 1.00 91.94 220 PHE A C 1
ATOM 1699 O O . PHE A 1 220 ? -21.984 -9.142 13.722 1.00 91.94 220 PHE A O 1
ATOM 1706 N N . SER A 1 221 ? -23.492 -7.492 13.822 1.00 92.38 221 SER A N 1
ATOM 1707 C CA . SER A 1 221 ? -24.072 -7.811 12.511 1.00 92.38 221 SER A CA 1
ATOM 1708 C C . SER A 1 221 ? -23.116 -7.439 11.376 1.00 92.38 221 SER A C 1
ATOM 1710 O O . SER A 1 221 ? -22.580 -6.329 11.332 1.00 92.38 221 SER A O 1
ATOM 1712 N N . LYS A 1 222 ? -22.979 -8.336 10.394 1.00 93.56 222 LYS A N 1
ATOM 1713 C CA . LYS A 1 222 ? -22.170 -8.110 9.188 1.00 93.56 222 LYS A CA 1
ATOM 1714 C C . LYS A 1 222 ? -22.647 -6.907 8.370 1.00 93.56 222 LYS A C 1
ATOM 1716 O O . LYS A 1 222 ? -21.829 -6.188 7.806 1.00 93.56 222 LYS A O 1
ATOM 1721 N N . GLU A 1 223 ? -23.953 -6.654 8.332 1.00 93.19 223 GLU A N 1
ATOM 1722 C CA . GLU A 1 223 ? -24.530 -5.489 7.645 1.00 93.19 223 GLU A CA 1
ATOM 1723 C C . GLU A 1 223 ? -24.077 -4.183 8.302 1.00 93.19 223 GLU A C 1
ATOM 1725 O O . GLU A 1 223 ? -23.672 -3.242 7.620 1.00 93.19 223 GLU A O 1
ATOM 1730 N N . ARG A 1 224 ? -24.053 -4.156 9.638 1.00 90.25 224 ARG A N 1
ATOM 1731 C CA . ARG A 1 224 ? -23.574 -3.002 10.408 1.00 90.25 224 ARG A CA 1
ATOM 1732 C C . ARG A 1 224 ? -22.073 -2.811 10.269 1.00 90.25 224 ARG A C 1
ATOM 1734 O O . ARG A 1 224 ? -21.611 -1.679 10.190 1.00 90.25 224 ARG A O 1
ATOM 1741 N N . PHE A 1 225 ? -21.310 -3.897 10.187 1.00 94.62 225 PHE A N 1
ATOM 1742 C CA . PHE A 1 225 ? -19.881 -3.817 9.902 1.00 94.62 225 PHE A CA 1
ATOM 1743 C C . PHE A 1 225 ? -19.604 -3.242 8.513 1.00 94.62 225 PHE A C 1
ATOM 1745 O O . PHE A 1 225 ? -18.775 -2.346 8.378 1.00 94.62 225 PHE A O 1
ATOM 1752 N N . ASN A 1 226 ? -20.353 -3.666 7.494 1.00 94.69 226 ASN A N 1
ATOM 1753 C CA . ASN A 1 226 ? -20.253 -3.082 6.157 1.00 94.69 226 ASN A CA 1
ATOM 1754 C C . ASN A 1 226 ? -20.626 -1.590 6.153 1.00 94.69 226 ASN A C 1
ATOM 1756 O O . ASN A 1 226 ? -19.956 -0.798 5.494 1.00 94.69 226 ASN A O 1
ATOM 1760 N N . HIS A 1 227 ? -21.638 -1.193 6.929 1.00 93.81 227 HIS A N 1
ATOM 1761 C CA . HIS A 1 227 ? -21.976 0.216 7.132 1.00 93.81 227 HIS A CA 1
ATOM 1762 C C . HIS A 1 227 ? -20.846 0.990 7.843 1.00 93.81 227 HIS A C 1
ATOM 1764 O O . HIS A 1 227 ? -20.486 2.093 7.436 1.00 93.81 227 HIS A O 1
ATOM 1770 N N . ALA A 1 228 ? -20.207 0.406 8.859 1.00 93.50 228 ALA A N 1
ATOM 1771 C CA . ALA A 1 228 ? -19.030 0.998 9.496 1.00 93.50 228 ALA A CA 1
ATOM 1772 C C . ALA A 1 228 ? -17.869 1.184 8.501 1.00 93.50 228 ALA A C 1
ATOM 1774 O O . ALA A 1 228 ? -17.222 2.233 8.500 1.00 93.50 228 ALA A O 1
ATOM 1775 N N . LEU A 1 229 ? -17.642 0.203 7.617 1.00 94.56 229 LEU A N 1
ATOM 1776 C CA . LEU A 1 229 ? -16.627 0.260 6.561 1.00 94.56 229 LEU A CA 1
ATOM 1777 C C . LEU A 1 229 ? -16.895 1.345 5.509 1.00 94.56 229 LEU A C 1
ATOM 1779 O O . LEU A 1 229 ? -15.941 1.795 4.877 1.00 94.56 229 LEU A O 1
ATOM 1783 N N . SER A 1 230 ? -18.139 1.795 5.318 1.00 94.12 230 SER A N 1
ATOM 1784 C CA . SER A 1 230 ? -18.441 2.925 4.429 1.00 94.12 230 SER A CA 1
ATOM 1785 C C . SER A 1 230 ? -18.338 4.273 5.144 1.00 94.12 230 SER A C 1
ATOM 1787 O O . SER A 1 230 ? -17.673 5.183 4.644 1.00 94.12 230 SER A O 1
ATOM 1789 N N . VAL A 1 231 ? -18.939 4.393 6.333 1.00 94.19 231 VAL A N 1
ATOM 1790 C CA . VAL A 1 231 ? -19.075 5.678 7.039 1.00 94.19 231 VAL A CA 1
ATOM 1791 C C . VAL A 1 231 ? -17.758 6.146 7.656 1.00 94.19 231 VAL A C 1
ATOM 1793 O O . VAL A 1 231 ? -17.432 7.330 7.584 1.00 94.19 231 VAL A O 1
ATOM 1796 N N . ILE A 1 232 ? -16.959 5.244 8.240 1.00 94.06 232 ILE A N 1
ATOM 1797 C CA . ILE A 1 232 ? -15.695 5.629 8.890 1.00 94.06 232 ILE A CA 1
ATOM 1798 C C . ILE A 1 232 ? -14.718 6.267 7.882 1.00 94.06 232 ILE A C 1
ATOM 1800 O O . ILE A 1 232 ? -14.241 7.372 8.153 1.00 94.06 232 ILE A O 1
ATOM 1804 N N . PRO A 1 233 ? -14.429 5.662 6.710 1.00 92.69 233 PRO A N 1
ATOM 1805 C CA . PRO A 1 233 ? -13.563 6.293 5.714 1.00 92.69 233 PRO A CA 1
ATOM 1806 C C . PRO A 1 233 ? -14.129 7.588 5.128 1.00 92.69 233 PRO A C 1
ATOM 1808 O O . PRO A 1 233 ? -13.362 8.489 4.795 1.00 92.69 233 PRO A O 1
ATOM 1811 N N . GLU A 1 234 ? -15.452 7.703 4.978 1.00 91.94 234 GLU A N 1
ATOM 1812 C CA . GLU A 1 234 ? -16.092 8.948 4.541 1.00 91.94 234 GLU A CA 1
ATOM 1813 C C . GLU A 1 234 ? -15.844 10.085 5.534 1.00 91.94 234 GLU A C 1
ATOM 1815 O O . GLU A 1 234 ? -15.369 11.154 5.147 1.00 91.94 234 GLU A O 1
ATOM 1820 N N . LYS A 1 235 ? -16.042 9.813 6.824 1.00 92.00 235 LYS A N 1
ATOM 1821 C CA . LYS A 1 235 ? -15.780 10.770 7.898 1.00 92.00 235 LYS A CA 1
ATOM 1822 C C . LYS A 1 235 ? -14.302 11.153 7.975 1.00 92.00 235 LYS A C 1
ATOM 1824 O O . LYS A 1 235 ? -13.971 12.330 8.081 1.00 92.00 235 LYS A O 1
ATOM 1829 N N . LEU A 1 236 ? -13.398 10.179 7.821 1.00 91.25 236 LEU A N 1
ATOM 1830 C CA . LEU A 1 236 ? -11.958 10.446 7.751 1.00 91.25 236 LEU A CA 1
ATOM 1831 C C . LEU A 1 236 ? -11.593 11.352 6.565 1.00 91.25 236 LEU A C 1
ATOM 1833 O O . LEU A 1 236 ? -10.800 12.277 6.735 1.00 91.25 236 LEU A O 1
ATOM 1837 N N . ARG A 1 237 ? -12.205 11.153 5.388 1.00 90.12 237 ARG A N 1
ATOM 1838 C CA . ARG A 1 237 ? -12.009 12.027 4.215 1.00 90.12 237 ARG A CA 1
ATOM 1839 C C . ARG A 1 237 ? -12.467 13.465 4.457 1.00 90.12 237 ARG A C 1
ATOM 1841 O O . ARG A 1 237 ? -11.896 14.383 3.875 1.00 90.12 237 ARG A O 1
ATOM 1848 N N . ASN A 1 238 ? -13.456 13.668 5.322 1.00 90.25 238 ASN A N 1
ATOM 1849 C CA . ASN A 1 238 ? -13.943 14.984 5.720 1.00 90.25 238 ASN A CA 1
ATOM 1850 C C . ASN A 1 238 ? -13.242 15.543 6.973 1.00 90.25 238 ASN A C 1
ATOM 1852 O O . ASN A 1 238 ? -13.649 16.596 7.460 1.00 90.25 238 ASN A O 1
ATOM 1856 N N . SER A 1 239 ? -12.160 14.922 7.471 1.00 85.50 239 SER A N 1
ATOM 1857 C CA . SER A 1 239 ? -11.497 15.382 8.708 1.00 85.50 239 SER A CA 1
ATOM 1858 C C . SER A 1 239 ? -10.994 16.823 8.647 1.00 85.50 239 SER A C 1
ATOM 1860 O O . SER A 1 239 ? -10.972 17.529 9.652 1.00 85.50 239 SER A O 1
ATOM 1862 N N . TRP A 1 240 ? -10.644 17.301 7.453 1.00 84.50 240 TRP A N 1
ATOM 1863 C CA . TRP A 1 240 ? -10.242 18.690 7.225 1.00 84.50 240 TRP A CA 1
ATOM 1864 C C . TRP A 1 240 ? -11.383 19.704 7.427 1.00 84.50 240 TRP A C 1
ATOM 1866 O O . TRP A 1 240 ? -11.112 20.882 7.638 1.00 84.50 240 TRP A O 1
ATOM 1876 N N . LYS A 1 241 ? -12.649 19.262 7.405 1.00 87.19 241 LYS A N 1
ATOM 1877 C CA . LYS A 1 241 ? -13.834 20.072 7.740 1.00 87.19 241 LYS A CA 1
ATOM 1878 C C . LYS A 1 241 ? -14.126 20.105 9.246 1.00 87.19 241 LYS A C 1
ATOM 1880 O O . LYS A 1 241 ? -15.105 20.718 9.658 1.00 87.19 241 LYS A O 1
ATOM 1885 N N . GLY A 1 242 ? -13.306 19.436 10.061 1.00 81.81 242 GLY A N 1
ATOM 1886 C CA . GLY A 1 242 ? -13.503 19.304 11.506 1.00 81.81 242 GLY A CA 1
ATOM 1887 C C . GLY A 1 242 ? -14.303 18.069 11.925 1.00 81.81 242 GLY A C 1
ATOM 1888 O O . GLY A 1 242 ? -14.562 17.896 13.113 1.00 81.81 242 GLY A O 1
ATOM 1889 N N . GLU A 1 243 ? -14.679 17.190 10.991 1.00 82.81 243 GLU A N 1
ATOM 1890 C CA . GLU A 1 243 ? -15.266 15.895 11.339 1.00 82.81 243 GLU A CA 1
ATOM 1891 C C . GLU A 1 243 ? -14.205 14.989 11.976 1.00 82.81 243 GLU A C 1
ATOM 1893 O O . GLU A 1 243 ? -13.107 14.826 11.458 1.00 82.81 243 GLU A O 1
ATOM 1898 N N . THR A 1 244 ? -14.508 14.367 13.110 1.00 81.75 244 THR A N 1
ATOM 1899 C CA . THR A 1 244 ? -13.556 13.470 13.773 1.00 81.75 244 THR A CA 1
ATOM 1900 C C . THR A 1 244 ? -14.231 12.193 14.244 1.00 81.75 244 THR A C 1
ATOM 1902 O O . THR A 1 244 ? -15.446 12.124 14.462 1.00 81.75 244 THR A O 1
ATOM 1905 N N . ILE A 1 245 ? -13.421 11.147 14.401 1.00 87.06 245 ILE A N 1
ATOM 1906 C CA . ILE A 1 245 ? -13.853 9.888 15.003 1.00 87.06 245 ILE A CA 1
ATOM 1907 C C . ILE A 1 245 ? -13.906 10.093 16.520 1.00 87.06 245 ILE A C 1
ATOM 1909 O O . ILE A 1 245 ? -12.930 9.857 17.236 1.00 87.06 245 ILE A O 1
ATOM 1913 N N . ASN A 1 246 ? -15.043 10.616 16.977 1.00 88.44 246 ASN A N 1
ATOM 1914 C CA . ASN A 1 246 ? -15.329 10.886 18.383 1.00 88.44 246 ASN A CA 1
ATOM 1915 C C . ASN A 1 246 ? -16.117 9.744 19.020 1.00 88.44 246 ASN A C 1
ATOM 1917 O O . ASN A 1 246 ? -16.783 8.966 18.338 1.00 88.44 246 ASN A O 1
ATOM 1921 N N . GLN A 1 247 ? -16.083 9.708 20.347 1.00 86.75 247 GLN A N 1
ATOM 1922 C CA . GLN A 1 247 ? -16.756 8.704 21.162 1.00 86.75 247 GLN A CA 1
ATOM 1923 C C . GLN A 1 247 ? -18.271 8.657 20.910 1.00 86.75 247 GLN A C 1
ATOM 1925 O O . GLN A 1 247 ? -18.819 7.573 20.753 1.00 86.75 247 GLN A O 1
ATOM 1930 N N . GLU A 1 248 ? -18.931 9.812 20.769 1.00 88.88 248 GLU A N 1
ATOM 1931 C CA . GLU A 1 248 ? -20.368 9.897 20.455 1.00 88.88 248 GLU A CA 1
ATOM 1932 C C . GLU A 1 248 ? -20.724 9.143 19.167 1.00 88.88 248 GLU A C 1
ATOM 1934 O O . GLU A 1 248 ? -21.614 8.298 19.161 1.00 88.88 248 GLU A O 1
ATOM 1939 N N . PHE A 1 249 ? -19.956 9.377 18.101 1.00 90.62 249 PHE A N 1
ATOM 1940 C CA . PHE A 1 249 ? -20.135 8.696 16.821 1.00 90.62 249 PHE A CA 1
ATOM 1941 C C . PHE A 1 249 ? -19.883 7.187 16.928 1.00 90.62 249 PHE A C 1
ATOM 1943 O O . PHE A 1 249 ? -20.639 6.390 16.379 1.00 90.62 249 PHE A O 1
ATOM 1950 N N . LEU A 1 250 ? -18.830 6.784 17.644 1.00 90.12 250 LEU A N 1
ATOM 1951 C CA . LEU A 1 250 ? -18.530 5.367 17.850 1.00 90.12 250 LEU A CA 1
ATOM 1952 C C . LEU A 1 250 ? -19.631 4.663 18.651 1.00 90.12 250 LEU A C 1
ATOM 1954 O O . LEU A 1 250 ? -19.938 3.506 18.384 1.00 90.12 250 LEU A O 1
ATOM 1958 N N . TYR A 1 251 ? -20.239 5.355 19.612 1.00 91.38 251 TYR A N 1
ATOM 1959 C CA . TYR A 1 251 ? -21.323 4.826 20.435 1.00 91.38 251 TYR A CA 1
ATOM 1960 C C . TYR A 1 251 ? -22.636 4.682 19.673 1.00 91.38 251 TYR A C 1
ATOM 1962 O O . TYR A 1 251 ? -23.359 3.711 19.909 1.00 91.38 251 TYR A O 1
ATOM 1970 N N . GLU A 1 252 ? -22.928 5.625 18.780 1.00 89.94 252 GLU A N 1
ATOM 1971 C CA . GLU A 1 252 ? -24.053 5.548 17.849 1.00 89.94 252 GLU A CA 1
ATOM 1972 C C . GLU A 1 252 ? -23.879 4.364 16.889 1.00 89.94 252 GLU A C 1
ATOM 1974 O O . GLU A 1 252 ? -24.793 3.559 16.722 1.00 89.94 252 GLU A O 1
ATOM 1979 N N . LEU A 1 253 ? -22.666 4.177 16.357 1.00 88.44 253 LEU A N 1
ATOM 1980 C CA . LEU A 1 253 ? -22.332 3.084 15.440 1.00 88.44 253 LEU A CA 1
ATOM 1981 C C . LEU A 1 253 ? -22.566 1.684 16.042 1.00 88.44 253 LEU A C 1
ATOM 1983 O O . LEU A 1 253 ? -22.865 0.740 15.310 1.00 88.44 253 LEU A O 1
ATOM 1987 N N . VAL A 1 254 ? -22.431 1.543 17.365 1.00 88.12 254 VAL A N 1
ATOM 1988 C CA . VAL A 1 254 ? -22.607 0.271 18.092 1.00 88.12 254 VAL A CA 1
ATOM 1989 C C . VAL A 1 254 ? -23.916 0.185 18.893 1.00 88.12 254 VAL A C 1
ATOM 1991 O O . VAL A 1 254 ? -24.056 -0.701 19.737 1.00 88.12 254 VAL A O 1
ATOM 1994 N N . GLU A 1 255 ? -24.874 1.089 18.648 1.00 82.06 255 GLU A N 1
ATOM 1995 C CA . GLU A 1 255 ? -26.219 1.114 19.261 1.00 82.06 255 GLU A CA 1
ATOM 1996 C C . GLU A 1 255 ? -26.230 0.976 20.789 1.00 82.06 255 GLU A C 1
ATOM 1998 O O . GLU A 1 255 ? -27.075 0.315 21.390 1.00 82.06 255 GLU A O 1
ATOM 2003 N N . HIS A 1 256 ? -25.269 1.605 21.455 1.00 69.44 256 HIS A N 1
ATOM 2004 C CA . HIS A 1 256 ? -25.222 1.657 22.911 1.00 69.44 256 HIS A CA 1
ATOM 2005 C C . HIS A 1 256 ? -25.068 0.331 23.674 1.00 69.44 256 HIS A C 1
ATOM 2007 O O . HIS A 1 256 ? -25.158 0.363 24.906 1.00 69.44 256 HIS A O 1
ATOM 2013 N N . VAL A 1 257 ? -24.737 -0.781 23.013 1.00 82.69 257 VAL A N 1
ATOM 2014 C CA . VAL A 1 257 ? -24.407 -2.047 23.687 1.00 82.69 257 VAL A CA 1
ATOM 2015 C C . VAL A 1 257 ? -23.176 -1.850 24.579 1.00 82.69 257 VAL A C 1
ATOM 2017 O O . VAL A 1 257 ? -22.100 -1.500 24.096 1.00 82.69 257 VAL A O 1
ATOM 2020 N N . ASN A 1 258 ? -23.316 -2.082 25.890 1.00 86.44 258 ASN A N 1
ATOM 2021 C CA . ASN A 1 258 ? -22.271 -1.769 26.878 1.00 86.44 258 ASN A CA 1
ATOM 2022 C C . ASN A 1 258 ? -20.931 -2.470 26.593 1.00 86.44 258 ASN A C 1
ATOM 2024 O O . ASN A 1 258 ? -19.877 -1.852 26.731 1.00 86.44 258 ASN A O 1
ATOM 2028 N N . ALA A 1 259 ? -20.965 -3.730 26.147 1.00 87.25 259 ALA A N 1
ATOM 2029 C CA . ALA A 1 259 ? -19.757 -4.471 25.782 1.00 87.25 259 ALA A CA 1
ATOM 2030 C C . ALA A 1 259 ? -19.022 -3.826 24.591 1.00 87.25 259 ALA A C 1
ATOM 2032 O O . ALA A 1 259 ? -17.815 -3.599 24.654 1.00 87.25 259 ALA A O 1
ATOM 2033 N N . LEU A 1 260 ? -19.753 -3.449 23.536 1.00 89.44 260 LEU A N 1
ATOM 2034 C CA . LEU A 1 260 ? -19.177 -2.804 22.353 1.00 89.44 260 LEU A CA 1
ATOM 2035 C C . LEU A 1 260 ? -18.675 -1.387 22.660 1.00 89.44 260 LEU A C 1
ATOM 2037 O O . LEU A 1 260 ? -17.620 -1.002 22.167 1.00 89.44 260 LEU A O 1
ATOM 2041 N N . LYS A 1 261 ? -19.368 -0.631 23.522 1.00 90.69 261 LYS A N 1
ATOM 2042 C CA . LYS A 1 261 ? -18.889 0.673 24.016 1.00 90.69 261 LYS A CA 1
ATOM 2043 C C . LYS A 1 261 ? -17.531 0.556 24.702 1.00 90.69 261 LYS A C 1
ATOM 2045 O O . LYS A 1 261 ? -16.622 1.308 24.366 1.00 90.69 261 LYS A O 1
ATOM 2050 N N . SER A 1 262 ? -17.374 -0.429 25.588 1.00 91.19 262 SER A N 1
ATOM 2051 C CA . SER A 1 262 ? -16.098 -0.678 26.264 1.00 91.19 262 SER A CA 1
ATOM 2052 C C . SER A 1 262 ? -14.976 -1.004 25.272 1.00 91.19 262 SER A C 1
ATOM 2054 O O . SER A 1 262 ? -13.853 -0.529 25.439 1.00 91.19 262 SER A O 1
ATOM 2056 N N . LEU A 1 263 ? -15.278 -1.737 24.192 1.00 90.88 263 LEU A N 1
ATOM 2057 C CA . LEU A 1 263 ? -14.321 -1.975 23.106 1.00 90.88 263 LEU A CA 1
ATOM 2058 C C . LEU A 1 263 ? -13.953 -0.689 22.353 1.00 90.88 263 LEU A C 1
ATOM 2060 O O . LEU A 1 263 ? -12.787 -0.511 22.003 1.00 90.88 263 LEU A O 1
ATOM 2064 N N . MET A 1 264 ? -14.905 0.220 22.120 1.00 92.94 264 MET A N 1
ATOM 2065 C CA . MET A 1 264 ? -14.622 1.519 21.492 1.00 92.94 264 MET A CA 1
ATOM 2066 C C . MET A 1 264 ? -13.726 2.390 22.384 1.00 92.94 264 MET A C 1
ATOM 2068 O O . MET A 1 264 ? -12.761 2.979 21.893 1.00 92.94 264 MET A O 1
ATOM 2072 N N . ASP A 1 265 ? -13.986 2.414 23.693 1.00 92.12 265 ASP A N 1
ATOM 2073 C CA . ASP A 1 265 ? -13.166 3.145 24.667 1.00 92.12 265 ASP A CA 1
ATOM 2074 C C . ASP A 1 265 ? -11.740 2.581 24.720 1.00 92.12 265 ASP A C 1
ATOM 2076 O O . ASP A 1 265 ? -10.755 3.326 24.692 1.00 92.12 265 ASP A O 1
ATOM 2080 N N . LEU A 1 266 ? -11.623 1.249 24.713 1.00 91.06 266 LEU A N 1
ATOM 2081 C CA . LEU A 1 266 ? -10.346 0.551 24.634 1.00 91.06 266 LEU A CA 1
ATOM 2082 C C . LEU A 1 266 ? -9.606 0.904 23.340 1.00 91.06 266 LEU A C 1
ATOM 2084 O O . LEU A 1 266 ? -8.420 1.230 23.394 1.00 91.06 266 LEU A O 1
ATOM 2088 N N . ALA A 1 267 ? -10.279 0.889 22.185 1.00 91.50 267 ALA A N 1
ATOM 2089 C CA . ALA A 1 267 ? -9.671 1.271 20.911 1.00 91.50 267 ALA A CA 1
ATOM 2090 C C . ALA A 1 267 ? -9.146 2.710 20.946 1.00 91.50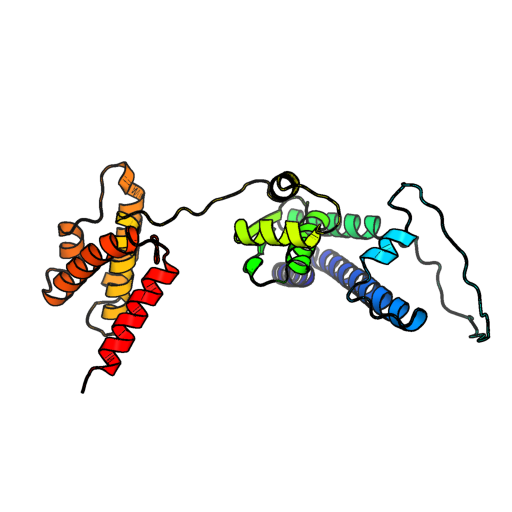 267 ALA A C 1
ATOM 2092 O O . ALA A 1 267 ? -8.037 2.972 20.481 1.00 91.50 267 ALA A O 1
ATOM 2093 N N . GLN A 1 268 ? -9.907 3.636 21.531 1.00 89.81 268 GLN A N 1
ATOM 2094 C CA . GLN A 1 268 ? -9.519 5.037 21.640 1.00 89.81 268 GLN A CA 1
ATOM 2095 C C . GLN A 1 268 ? -8.300 5.232 22.553 1.00 89.81 268 GLN A C 1
ATOM 2097 O O . GLN A 1 268 ? -7.380 5.970 22.189 1.00 89.81 268 GLN A O 1
ATOM 2102 N N . GLY A 1 269 ? -8.262 4.548 23.701 1.00 90.25 269 GLY A N 1
ATOM 2103 C CA . GLY A 1 269 ? -7.108 4.561 24.602 1.00 90.25 269 GLY A CA 1
ATOM 2104 C C . GLY A 1 269 ? -5.866 3.935 23.964 1.00 90.25 269 GLY A C 1
ATOM 2105 O O . GLY A 1 269 ? -4.788 4.534 23.965 1.00 90.25 269 GLY A O 1
ATOM 2106 N N . LEU A 1 270 ? -6.022 2.763 23.338 1.00 90.69 270 LEU A N 1
ATOM 2107 C CA . LEU A 1 270 ? -4.933 2.085 22.636 1.00 90.69 270 LEU A CA 1
ATOM 2108 C C . LEU A 1 270 ? -4.401 2.906 21.464 1.00 90.69 270 LEU A C 1
ATOM 2110 O O . LEU A 1 270 ? -3.193 2.915 21.246 1.00 90.69 270 LEU A O 1
ATOM 2114 N N . ALA A 1 271 ? -5.255 3.617 20.727 1.00 90.56 271 ALA A N 1
ATOM 2115 C CA . ALA A 1 271 ? -4.820 4.442 19.605 1.00 90.56 271 ALA A CA 1
ATOM 2116 C C . ALA A 1 271 ? -3.796 5.494 20.036 1.00 90.56 271 ALA A C 1
ATOM 2118 O O . ALA A 1 271 ? -2.771 5.649 19.378 1.00 90.56 271 ALA A O 1
ATOM 2119 N N . ALA A 1 272 ? -4.036 6.179 21.158 1.00 89.38 272 ALA A N 1
ATOM 2120 C CA . ALA A 1 272 ? -3.111 7.182 21.678 1.00 89.38 272 ALA A CA 1
ATOM 2121 C C . ALA A 1 272 ? -1.761 6.564 22.085 1.00 89.38 272 ALA A C 1
ATOM 2123 O O . ALA A 1 272 ? -0.699 7.113 21.777 1.00 89.38 272 ALA A O 1
ATOM 2124 N N . LEU A 1 273 ? -1.7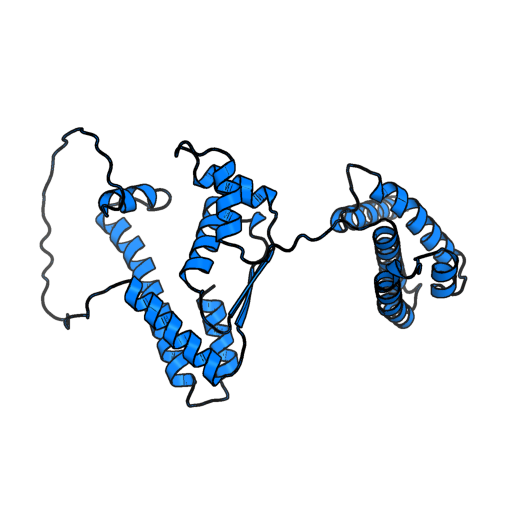91 5.387 22.719 1.00 90.06 273 LEU A N 1
ATOM 2125 C CA . LEU A 1 273 ? -0.585 4.668 23.142 1.00 90.06 273 LEU A CA 1
ATOM 2126 C C . LEU A 1 273 ? 0.216 4.125 21.948 1.00 90.06 273 LEU A C 1
ATOM 2128 O O . LEU A 1 273 ? 1.434 4.270 21.890 1.00 90.06 273 LEU A O 1
ATOM 2132 N N . LEU A 1 274 ? -0.458 3.522 20.969 1.00 88.12 274 LEU A N 1
ATOM 2133 C CA . LEU A 1 274 ? 0.171 2.937 19.781 1.00 88.12 274 LEU A CA 1
ATOM 2134 C C . LEU A 1 274 ? 0.656 4.000 18.785 1.00 88.12 274 LEU A C 1
ATOM 2136 O O . LEU A 1 274 ? 1.615 3.756 18.053 1.00 88.12 274 LEU A O 1
ATOM 2140 N N . HIS A 1 275 ? 0.019 5.173 18.764 1.00 87.19 275 HIS A N 1
ATOM 2141 C CA . HIS A 1 275 ? 0.468 6.311 17.965 1.00 87.19 275 HIS A CA 1
ATOM 2142 C C . HIS A 1 275 ? 1.728 6.962 18.559 1.00 87.19 275 HIS A C 1
ATOM 2144 O O . HIS A 1 275 ? 2.658 7.263 17.820 1.00 87.19 275 HIS A O 1
ATOM 2150 N N . SER A 1 276 ? 1.791 7.132 19.885 1.00 84.38 276 SER A N 1
ATOM 2151 C CA . SER A 1 276 ? 2.935 7.758 20.577 1.00 84.38 276 SER A CA 1
ATOM 2152 C C . SER A 1 276 ? 4.131 6.825 20.812 1.00 84.38 276 SER A C 1
ATOM 2154 O O . SER A 1 276 ? 5.254 7.291 20.998 1.00 84.38 276 SER A O 1
ATOM 2156 N N . SER A 1 277 ? 3.921 5.507 20.808 1.00 87.69 277 SER A N 1
ATOM 2157 C CA . SER A 1 277 ? 4.989 4.529 21.019 1.00 87.69 277 SER A CA 1
ATOM 2158 C C . SER A 1 277 ? 5.982 4.499 19.857 1.00 87.69 277 SER A C 1
ATOM 2160 O O . SER A 1 277 ? 5.598 4.235 18.721 1.00 87.69 277 SER A O 1
ATOM 2162 N N . LEU A 1 278 ? 7.281 4.637 20.147 1.00 78.12 278 LEU A N 1
ATOM 2163 C CA . LEU A 1 278 ? 8.358 4.501 19.153 1.00 78.12 278 LEU A CA 1
ATOM 2164 C C . LEU A 1 278 ? 8.399 3.113 18.492 1.00 78.12 278 LEU A C 1
ATOM 2166 O O . LEU A 1 278 ? 8.801 2.993 17.338 1.00 78.12 278 LEU A O 1
ATOM 2170 N N . ALA A 1 279 ? 7.978 2.065 19.206 1.00 77.62 279 ALA A N 1
ATOM 2171 C CA . ALA A 1 279 ? 8.028 0.690 18.709 1.00 77.62 279 ALA A CA 1
ATOM 2172 C C . ALA A 1 279 ? 6.943 0.391 17.663 1.00 77.62 279 ALA A C 1
ATOM 2174 O O . ALA A 1 279 ? 7.129 -0.480 16.817 1.00 77.62 279 ALA A O 1
ATOM 2175 N N . VAL A 1 280 ? 5.805 1.087 17.730 1.00 78.69 280 VAL A N 1
ATOM 2176 C CA . VAL A 1 280 ? 4.667 0.885 16.818 1.00 78.69 280 VAL A CA 1
ATOM 2177 C C . VAL A 1 280 ? 4.573 2.029 15.819 1.00 78.69 280 VAL A C 1
ATOM 2179 O O . VAL A 1 280 ? 4.337 1.773 14.641 1.00 78.69 280 VAL A O 1
ATOM 2182 N N . ASN A 1 281 ? 4.794 3.264 16.275 1.00 81.25 281 ASN A N 1
ATOM 2183 C CA . ASN A 1 281 ? 4.874 4.493 15.489 1.00 81.25 281 ASN A CA 1
ATOM 2184 C C . ASN A 1 281 ? 3.754 4.599 14.438 1.00 81.25 281 ASN A C 1
ATOM 2186 O O . ASN A 1 281 ? 3.999 4.830 13.251 1.00 81.25 281 ASN A O 1
ATOM 2190 N N . ALA A 1 282 ? 2.523 4.296 14.872 1.00 81.25 282 ALA A N 1
ATOM 2191 C CA . ALA A 1 282 ? 1.323 4.268 14.036 1.00 81.25 282 ALA A CA 1
ATOM 2192 C C . ALA A 1 282 ? 1.421 3.393 12.761 1.00 81.25 282 ALA A C 1
ATOM 2194 O O . ALA A 1 282 ? 0.769 3.661 11.749 1.00 81.25 282 ALA A O 1
ATOM 2195 N N . ASN A 1 283 ? 2.240 2.336 12.786 1.00 89.75 283 ASN A N 1
ATOM 2196 C CA . ASN A 1 283 ? 2.343 1.361 11.706 1.00 89.75 283 ASN A CA 1
ATOM 2197 C C . ASN A 1 283 ? 1.144 0.384 11.753 1.00 89.75 283 ASN A C 1
ATOM 2199 O O . ASN A 1 283 ? 1.051 -0.407 12.700 1.00 89.75 283 ASN A O 1
ATOM 2203 N N . PRO A 1 284 ? 0.269 0.349 10.725 1.00 91.62 284 PRO A N 1
ATOM 2204 C CA . PRO A 1 284 ? -0.948 -0.473 10.740 1.00 91.62 284 PRO A CA 1
ATOM 2205 C C . PRO A 1 284 ? -0.683 -1.972 10.943 1.00 91.62 284 PRO A C 1
ATOM 2207 O O . PRO A 1 284 ? -1.445 -2.671 11.621 1.00 91.62 284 PRO A O 1
ATOM 2210 N N . ARG A 1 285 ? 0.421 -2.486 10.381 1.00 90.81 285 ARG A N 1
ATOM 2211 C CA . ARG A 1 285 ? 0.820 -3.894 10.515 1.00 90.81 285 ARG A CA 1
ATOM 2212 C C . ARG A 1 285 ? 1.218 -4.208 11.951 1.00 90.81 285 ARG A C 1
ATOM 2214 O O . ARG A 1 285 ? 0.818 -5.246 12.475 1.00 90.81 285 ARG A O 1
ATOM 2221 N N . LEU A 1 286 ? 1.995 -3.330 12.585 1.00 91.88 286 LEU A N 1
ATOM 2222 C CA . LEU A 1 286 ? 2.415 -3.506 13.977 1.00 91.88 286 LEU A CA 1
ATOM 2223 C C . LEU A 1 286 ? 1.237 -3.357 14.942 1.00 91.88 286 LEU A C 1
ATOM 2225 O O . LEU A 1 286 ? 1.123 -4.158 15.862 1.00 91.88 286 LEU A O 1
ATOM 2229 N N . MET A 1 287 ? 0.317 -2.425 14.686 1.00 92.25 287 MET A N 1
ATOM 2230 C CA . MET A 1 287 ? -0.916 -2.274 15.468 1.00 92.25 287 MET A CA 1
ATOM 2231 C C . MET A 1 287 ? -1.780 -3.543 15.423 1.00 92.25 287 MET A C 1
ATOM 2233 O O . MET A 1 287 ? -2.177 -4.059 16.467 1.00 92.25 287 MET A O 1
ATOM 2237 N N . LYS A 1 288 ? -2.005 -4.110 14.227 1.00 93.56 288 LYS A N 1
ATOM 2238 C CA . LYS A 1 288 ? -2.732 -5.383 14.078 1.00 93.56 288 LYS A CA 1
ATOM 2239 C C . LYS A 1 288 ? -1.996 -6.542 14.754 1.00 93.56 288 LYS A C 1
ATOM 2241 O O . LYS A 1 288 ? -2.617 -7.343 15.443 1.00 93.56 288 LYS A O 1
ATOM 2246 N N . ARG A 1 289 ? -0.668 -6.626 14.604 1.00 93.25 289 ARG A N 1
ATOM 2247 C CA . ARG A 1 289 ? 0.156 -7.642 15.286 1.00 93.25 289 ARG A CA 1
ATOM 2248 C C . ARG A 1 289 ? 0.070 -7.535 16.805 1.00 93.25 289 ARG A C 1
ATOM 2250 O O . ARG A 1 289 ? -0.028 -8.566 17.463 1.00 93.25 289 ARG A O 1
ATOM 2257 N N . PHE A 1 290 ? 0.093 -6.320 17.346 1.00 91.94 290 PHE A N 1
ATOM 2258 C CA . PHE A 1 290 ? -0.072 -6.073 18.773 1.00 91.94 290 PHE A CA 1
ATOM 2259 C C . PHE A 1 290 ? -1.422 -6.605 19.259 1.00 91.94 290 PHE A C 1
ATOM 2261 O O . PHE A 1 290 ? -1.439 -7.457 20.144 1.00 91.94 290 PHE A O 1
ATOM 2268 N N . LEU A 1 291 ? -2.527 -6.194 18.623 1.00 91.12 291 LEU A N 1
ATOM 2269 C CA . LEU A 1 291 ? -3.867 -6.677 18.976 1.00 91.12 291 LEU A CA 1
ATOM 2270 C C . LEU A 1 291 ? -3.964 -8.203 18.894 1.00 91.12 291 LEU A C 1
ATOM 2272 O O . LEU A 1 291 ? -4.403 -8.845 19.844 1.00 91.12 291 LEU A O 1
ATOM 2276 N N . ASN A 1 292 ? -3.483 -8.799 17.801 1.00 91.69 292 ASN A N 1
ATOM 2277 C CA . ASN A 1 292 ? -3.481 -10.252 17.641 1.00 91.69 292 ASN A CA 1
ATOM 2278 C C . ASN A 1 292 ? -2.679 -10.952 18.744 1.00 91.69 292 ASN A C 1
ATOM 2280 O O . ASN A 1 292 ? -3.094 -11.998 19.228 1.00 91.69 292 ASN A O 1
ATOM 2284 N N . THR A 1 293 ? -1.543 -10.383 19.158 1.00 92.19 293 THR A N 1
ATOM 2285 C CA . THR A 1 293 ? -0.713 -10.950 20.231 1.00 92.19 293 THR A CA 1
ATOM 2286 C C . THR A 1 293 ? -1.419 -10.868 21.582 1.00 92.19 293 THR A C 1
ATOM 2288 O O . THR A 1 293 ? -1.375 -11.829 22.346 1.00 92.19 293 THR A O 1
ATOM 2291 N N . VAL A 1 294 ? -2.083 -9.745 21.876 1.00 89.31 294 VAL A N 1
ATOM 2292 C CA . VAL A 1 294 ? -2.881 -9.571 23.100 1.00 89.31 294 VAL A CA 1
ATOM 2293 C C . VAL A 1 294 ? -4.001 -10.605 23.151 1.00 89.31 294 VAL A C 1
ATOM 2295 O O . VAL A 1 294 ? -4.112 -11.323 24.139 1.00 89.31 294 VAL A O 1
ATOM 2298 N N . TYR A 1 295 ? -4.766 -10.756 22.070 1.00 87.50 295 TYR A N 1
ATOM 2299 C CA . TYR A 1 295 ? -5.875 -11.710 22.034 1.00 87.50 295 TYR A CA 1
ATOM 2300 C C . TYR A 1 295 ? -5.438 -13.169 22.024 1.00 87.50 295 TYR A C 1
ATOM 2302 O O . TYR A 1 295 ? -6.099 -14.004 22.630 1.00 87.50 295 TYR A O 1
ATOM 2310 N N . LEU A 1 296 ? -4.320 -13.490 21.375 1.00 90.38 296 LEU A N 1
ATOM 2311 C CA . LEU A 1 296 ? -3.764 -14.837 21.432 1.00 90.38 296 LEU A CA 1
ATOM 2312 C C . LEU A 1 296 ? -3.355 -15.196 22.865 1.00 90.38 296 LEU A C 1
ATOM 2314 O O . LEU A 1 296 ? -3.599 -16.310 23.307 1.00 90.38 296 LEU A O 1
ATOM 2318 N N . ARG A 1 297 ? -2.777 -14.250 23.613 1.00 91.56 297 ARG A N 1
ATOM 2319 C CA . ARG A 1 297 ? -2.441 -14.459 25.029 1.00 91.56 297 ARG A CA 1
ATOM 2320 C C . ARG A 1 297 ? -3.676 -14.581 25.913 1.00 91.56 297 ARG A C 1
ATOM 2322 O O . ARG A 1 297 ? -3.692 -15.455 26.767 1.00 91.56 297 ARG A O 1
ATOM 2329 N N . ASP A 1 298 ? -4.685 -13.747 25.686 1.00 88.31 298 ASP A N 1
ATOM 2330 C CA . ASP A 1 298 ? -5.969 -13.806 26.390 1.00 88.31 298 ASP A CA 1
ATOM 2331 C C . ASP A 1 298 ? -6.631 -15.185 26.215 1.00 88.31 298 ASP A C 1
ATOM 2333 O O . ASP A 1 298 ? -6.924 -15.866 27.196 1.00 88.31 298 ASP A O 1
ATOM 2337 N N . ALA A 1 299 ? -6.712 -15.672 24.972 1.00 87.12 299 ALA A N 1
ATOM 2338 C CA . ALA A 1 299 ? -7.253 -16.994 24.654 1.00 87.12 299 ALA A CA 1
ATOM 2339 C C . ALA A 1 299 ? -6.459 -18.153 25.286 1.00 87.12 299 ALA A C 1
ATOM 2341 O O . ALA A 1 299 ? -7.053 -19.151 25.677 1.00 87.12 299 ALA A O 1
ATOM 2342 N N . LEU A 1 300 ? -5.132 -18.029 25.399 1.00 90.19 300 LEU A N 1
ATOM 2343 C CA . LEU A 1 300 ? -4.281 -19.028 26.064 1.00 90.19 300 LEU A CA 1
ATOM 2344 C C . LEU A 1 300 ? -4.343 -18.959 27.597 1.00 90.19 300 LEU A C 1
ATOM 2346 O O . LEU A 1 300 ? -3.931 -19.907 28.258 1.00 90.19 300 LEU A O 1
ATOM 2350 N N . SER A 1 301 ? -4.793 -17.836 28.159 1.00 89.31 301 SER A N 1
ATOM 2351 C CA . SER A 1 301 ? -4.919 -17.637 29.607 1.00 89.31 301 SER A CA 1
ATOM 2352 C C . SER A 1 301 ? -6.266 -18.086 30.175 1.00 89.31 301 SER A C 1
ATOM 2354 O O . SER A 1 301 ? -6.413 -18.148 31.396 1.00 89.31 301 SER A O 1
ATOM 2356 N N . ALA A 1 302 ? -7.233 -18.402 29.308 1.00 70.31 302 ALA A N 1
ATOM 2357 C CA . ALA A 1 302 ? -8.496 -18.995 29.717 1.00 70.31 302 ALA A CA 1
ATOM 2358 C C . ALA A 1 302 ? -8.236 -20.405 30.302 1.00 70.31 302 ALA A C 1
ATOM 2360 O O . ALA A 1 302 ? -7.600 -21.214 29.621 1.00 70.31 302 ALA A O 1
ATOM 2361 N N . PRO A 1 303 ? -8.653 -20.672 31.555 1.00 59.44 303 PRO A N 1
ATOM 2362 C CA . PRO A 1 303 ? -8.402 -21.937 32.249 1.00 59.44 303 PRO A CA 1
ATOM 2363 C C . PRO A 1 303 ? -9.158 -23.131 31.655 1.00 59.44 303 PRO A C 1
ATOM 2365 O O . PRO A 1 303 ? -10.232 -22.921 31.043 1.00 59.44 303 PRO A O 1
#

Foldseek 3Di:
DLVVVLVVLVVVPPVDPVLVVLSVVLVVLVVVVVCCVVCVQVVCCVVVVDRPPPCVVPVVVVVPPDDDDDDDDDDDDDDDDDDDDDDDDDDDDDPPDPLVSLVVSQVSVLVSCVVSVAAAEAEAEDLLVDQLVVSVVVLVCCVSRDPHPRYYYHYDDDLVSNLVSVCVNCPPVPDDSVVSVVVCVVRDVDDDDDDFDDLQSQLLLQLLVVQVVCCVVVNHPPVLSVVSVPVSVVQVVCVVVVRGPDLVVQCVSVVNDPVSSVSSVVSSVVSVVLCPDPVNVRPSVVSSVVVVVVVVVVVVPDD

pLDDT: mean 72.15, std 20.92, range [22.77, 95.19]

Radius of gyration: 29.02 Å; chains: 1; bounding box: 77×51×76 Å

Sequence (303 aa):
MLQIVGDEIVRLTDENKTITDKVSELWRRINLLRVAQLSGEAALTLTTGIPIGSLGKTVCKLAGWFTSDDKSSNESSDTDSLELSTSGLLKPSEPFSMPAHIQAFRDTLEGILEELKITLVIFVDDLDRCLPQTAISTLESIRLLLFIRRSAFVIAADNDFIKAAVKVHFDGAGITGDVSTNYFDKLIQVPLHVPRLGLNEAKAYLVLLLLERETNAGHFSKERFNHALSVIPEKLRNSWKGETINQEFLYELVEHVNALKSLMDLAQGLAALLHSSLAVNANPRLMKRFLNTVYLRDALSAP

Organism: NCBI:txid638

Secondary structure (DSSP, 8-state):
-HHHHHHHHHHHHTT-HHHHHHHHHHHHHHHHHHHHHHHHHHHHHHHH----SS-HHHHHHHTT-----------------------S---------HHHHHHHHHHHHHHHHHHHT--EEEEE--GGGS-HHHHHHHHHHHHHH---TTEEEEE---HHHHHHHHHHHTTTS---THHHHHHHHHH-SS----PPPPHHHHHHHHHHHHHHHHHHTTSS-HHHHHHHHHHHHHHHHTGGGT----HHHHHHHTTT-HHHHHHHHHHHHHHHHHHH-TTTTT-HHHHHHHHHHHHHHHHHH--